Protein AF-0000000075970216 (afdb_homodimer)

Structure (mmCIF, N/CA/C/O backbone):
data_AF-0000000075970216-model_v1
#
loop_
_entity.id
_entity.type
_entity.pdbx_description
1 polymer 'HIT domain-containing protein'
#
loop_
_atom_site.group_PDB
_atom_site.id
_atom_site.type_symbol
_atom_site.label_atom_id
_atom_site.label_alt_id
_atom_site.label_comp_id
_atom_site.label_asym_id
_atom_site.label_entity_id
_atom_site.label_seq_id
_atom_site.pdbx_PDB_ins_code
_atom_site.Cartn_x
_atom_site.Cartn_y
_atom_site.Cartn_z
_atom_site.occupancy
_atom_site.B_iso_or_equiv
_atom_site.auth_seq_id
_atom_site.auth_comp_id
_atom_site.auth_asym_id
_atom_site.auth_atom_id
_atom_site.pdbx_PDB_model_num
ATOM 1 N N . MET A 1 1 ? 13.188 11.594 111.312 1 25.92 1 MET A N 1
ATOM 2 C CA . MET A 1 1 ? 12.617 12.898 111 1 25.92 1 MET A CA 1
ATOM 3 C C . MET A 1 1 ? 11.844 12.828 109.688 1 25.92 1 MET A C 1
ATOM 5 O O . MET A 1 1 ? 12.367 12.352 108.688 1 25.92 1 MET A O 1
ATOM 9 N N . PRO A 1 2 ? 10.328 12.836 109.562 1 28.16 2 PRO A N 1
ATOM 10 C CA . PRO A 1 2 ? 9.195 12.484 108.688 1 28.16 2 PRO A CA 1
ATOM 11 C C . PRO A 1 2 ? 9.047 13.43 107.5 1 28.16 2 PRO A C 1
ATOM 13 O O . PRO A 1 2 ? 9.156 14.648 107.625 1 28.16 2 PRO A O 1
ATOM 16 N N . GLN A 1 3 ? 9.578 13.102 106.125 1 25.86 3 GLN A N 1
ATOM 17 C CA . GLN A 1 3 ? 9.812 13.805 104.875 1 25.86 3 GLN A CA 1
ATOM 18 C C . GLN A 1 3 ? 8.5 14.242 104.25 1 25.86 3 GLN A C 1
ATOM 20 O O . GLN A 1 3 ? 7.688 13.398 103.875 1 25.86 3 GLN A O 1
ATOM 25 N N . LYS A 1 4 ? 7.762 15.391 104.438 1 23.7 4 LYS A N 1
ATOM 26 C CA . LYS A 1 4 ? 6.43 15.969 104.312 1 23.7 4 LYS A CA 1
ATOM 27 C C . LYS A 1 4 ? 6.172 16.406 102.875 1 23.7 4 LYS A C 1
ATOM 29 O O . LYS A 1 4 ? 6.449 17.562 102.5 1 23.7 4 LYS A O 1
ATOM 34 N N . LEU A 1 5 ? 6.598 15.688 101.688 1 27.86 5 LEU A N 1
ATOM 35 C CA . LEU A 1 5 ? 6.613 16.375 100.438 1 27.86 5 LEU A CA 1
ATOM 36 C C . LEU A 1 5 ? 5.195 16.703 99.938 1 27.86 5 LEU A C 1
ATOM 38 O O . LEU A 1 5 ? 4.363 15.805 99.812 1 27.86 5 LEU A O 1
ATOM 42 N N . GLU A 1 6 ? 4.598 17.922 100 1 23.22 6 GLU A N 1
ATOM 43 C CA . GLU A 1 6 ? 3.281 18.547 99.875 1 23.22 6 GLU A CA 1
ATOM 44 C C . GLU A 1 6 ? 2.852 18.609 98.438 1 23.22 6 GLU A C 1
ATOM 46 O O . GLU A 1 6 ? 3.545 19.203 97.562 1 23.22 6 GLU A O 1
ATOM 51 N N . ILE A 1 7 ? 2.186 17.578 97.688 1 26.28 7 ILE A N 1
ATOM 52 C CA . ILE A 1 7 ? 1.707 17.25 96.375 1 26.28 7 ILE A CA 1
ATOM 53 C C . ILE A 1 7 ? 0.611 18.219 95.938 1 26.28 7 ILE A C 1
ATOM 55 O O . ILE A 1 7 ? -0.458 18.266 96.562 1 26.28 7 ILE A O 1
ATOM 59 N N . SER A 1 8 ? 0.96 19.547 95.562 1 22.95 8 SER A N 1
ATOM 60 C CA . SER A 1 8 ? 0.069 20.672 95.312 1 22.95 8 SER A CA 1
ATOM 61 C C . SER A 1 8 ? -0.953 20.344 94.188 1 22.95 8 SER A C 1
ATOM 63 O O . SER A 1 8 ? -0.753 19.406 93.438 1 22.95 8 SER A O 1
ATOM 65 N N . ASN A 1 9 ? -2.033 21.25 93.75 1 21.78 9 ASN A N 1
ATOM 66 C CA . ASN A 1 9 ? -3.457 21.516 93.562 1 21.78 9 ASN A CA 1
ATOM 67 C C . ASN A 1 9 ? -3.832 21.5 92.062 1 21.78 9 ASN A C 1
ATOM 69 O O . ASN A 1 9 ? -3.438 22.391 91.312 1 21.78 9 ASN A O 1
ATOM 73 N N . MET A 1 10 ? -3.922 20.375 91.125 1 23.41 10 MET A N 1
ATOM 74 C CA . MET A 1 10 ? -4.086 20.078 89.75 1 23.41 10 MET A CA 1
ATOM 75 C C . MET A 1 10 ? -5.465 20.516 89.25 1 23.41 10 MET A C 1
ATOM 77 O O . MET A 1 10 ? -6.32 19.672 88.938 1 23.41 10 MET A O 1
ATOM 81 N N . ALA A 1 11 ? -6.109 21.688 89.688 1 21.05 11 ALA A N 1
ATOM 82 C CA . ALA A 1 11 ? -7.566 21.766 89.625 1 21.05 11 ALA A CA 1
ATOM 83 C C . ALA A 1 11 ? -8.055 21.844 88.188 1 21.05 11 ALA A C 1
ATOM 85 O O . ALA A 1 11 ? -8.898 21.031 87.75 1 21.05 11 ALA A O 1
ATOM 86 N N . ARG A 1 12 ? -8.406 23.078 87.312 1 23.5 12 ARG A N 1
ATOM 87 C CA . ARG A 1 12 ? -9.742 23.609 87.062 1 23.5 12 ARG A CA 1
ATOM 88 C C . ARG A 1 12 ? -10.211 23.266 85.688 1 23.5 12 ARG A C 1
ATOM 90 O O . ARG A 1 12 ? -9.422 23.281 84.688 1 23.5 12 ARG A O 1
ATOM 97 N N . PRO A 1 13 ? -11.523 22.672 85.25 1 25.91 13 PRO A N 1
ATOM 98 C CA . PRO A 1 13 ? -12.297 22.031 84.188 1 25.91 13 PRO A CA 1
ATOM 99 C C . PRO A 1 13 ? -12.781 23.031 83.125 1 25.91 13 PRO A C 1
ATOM 101 O O . PRO A 1 13 ? -13.633 23.875 83.438 1 25.91 13 PRO A O 1
ATOM 104 N N . LEU A 1 14 ? -11.992 23.953 82.312 1 24.83 14 LEU A N 1
ATOM 105 C CA . LEU A 1 14 ? -12.539 25.125 81.625 1 24.83 14 LEU A CA 1
ATOM 106 C C . LEU A 1 14 ? -13.445 24.703 80.5 1 24.83 14 LEU A C 1
ATOM 108 O O . LEU A 1 14 ? -13.008 24 79.562 1 24.83 14 LEU A O 1
ATOM 112 N N . VAL A 1 15 ? -14.789 24.438 80.562 1 24.61 15 VAL A N 1
ATOM 113 C CA . VAL A 1 15 ? -15.922 24.031 79.75 1 24.61 15 VAL A CA 1
ATOM 114 C C . VAL A 1 15 ? -16.203 25.094 78.688 1 24.61 15 VAL A C 1
ATOM 116 O O . VAL A 1 15 ? -17.297 25.141 78.125 1 24.61 15 VAL A O 1
ATOM 119 N N . ARG A 1 16 ? -15.203 25.891 78.062 1 23.61 16 ARG A N 1
ATOM 120 C CA . ARG A 1 16 ? -15.656 27.078 77.375 1 23.61 16 ARG A CA 1
ATOM 121 C C . ARG A 1 16 ? -16.594 26.719 76.188 1 23.61 16 ARG A C 1
ATOM 123 O O . ARG A 1 16 ? -16.375 25.734 75.5 1 23.61 16 ARG A O 1
ATOM 130 N N . LEU A 1 17 ? -17.859 27.266 76.062 1 24.06 17 LEU A N 1
ATOM 131 C CA . LEU A 1 17 ? -19.156 27.391 75.375 1 24.06 17 LEU A CA 1
ATOM 132 C C . LEU A 1 17 ? -19 27.797 73.938 1 24.06 17 LEU A C 1
ATOM 134 O O . LEU A 1 17 ? -18.531 28.906 73.625 1 24.06 17 LEU A O 1
ATOM 138 N N . LEU A 1 18 ? -18.516 26.938 73 1 24.03 18 LEU A N 1
ATOM 139 C CA . LEU A 1 18 ? -18.188 27.156 71.562 1 24.03 18 LEU A CA 1
ATOM 140 C C . LEU A 1 18 ? -19.422 27.594 70.812 1 24.03 18 LEU A C 1
ATOM 142 O O . LEU A 1 18 ? -20.422 26.875 70.75 1 24.03 18 LEU A O 1
ATOM 146 N N . ASN A 1 19 ? -19.844 28.906 70.75 1 24.27 19 ASN A N 1
ATOM 147 C CA . ASN A 1 19 ? -20.953 29.594 70.125 1 24.27 19 ASN A CA 1
ATOM 148 C C . ASN A 1 19 ? -20.922 29.375 68.625 1 24.27 19 ASN A C 1
ATOM 150 O O . ASN A 1 19 ? -19.984 29.812 67.938 1 24.27 19 ASN A O 1
ATOM 154 N N . VAL A 1 20 ? -21.422 28.328 68 1 24.91 20 VAL A N 1
ATOM 155 C CA . VAL A 1 20 ? -21.469 27.797 66.625 1 24.91 20 VAL A CA 1
ATOM 156 C C . VAL A 1 20 ? -22.281 28.719 65.75 1 24.91 20 VAL A C 1
ATOM 158 O O . VAL A 1 20 ? -23.5 28.828 65.875 1 24.91 20 VAL A O 1
ATOM 161 N N . ARG A 1 21 ? -21.844 30 65.5 1 26.08 21 ARG A N 1
ATOM 162 C CA . ARG A 1 21 ? -22.609 30.953 64.688 1 26.08 21 ARG A CA 1
ATOM 163 C C . ARG A 1 21 ? -22.969 30.359 63.312 1 26.08 21 ARG A C 1
ATOM 165 O O . ARG A 1 21 ? -22.141 29.703 62.688 1 26.08 21 ARG A O 1
ATOM 172 N N . LYS A 1 22 ? -24.234 30.203 62.969 1 27.06 22 LYS A N 1
ATOM 173 C CA . LYS A 1 22 ? -25.031 29.75 61.844 1 27.06 22 LYS A CA 1
ATOM 174 C C . LYS A 1 22 ? -24.75 30.562 60.594 1 27.06 22 LYS A C 1
ATOM 176 O O . LYS A 1 22 ? -25.219 31.703 60.469 1 27.06 22 LYS A O 1
ATOM 181 N N . TYR A 1 23 ? -23.469 30.734 60.125 1 26.02 23 TYR A N 1
ATOM 182 C CA . TYR A 1 23 ? -23.25 31.594 58.969 1 26.02 23 TYR A CA 1
ATOM 183 C C . TYR A 1 23 ? -24.125 31.172 57.812 1 26.02 23 TYR A C 1
ATOM 185 O O . TYR A 1 23 ? -24.281 29.969 57.531 1 26.02 23 TYR A O 1
ATOM 193 N N . ASP A 1 24 ? -25.156 31.969 57.406 1 26.62 24 ASP A N 1
ATOM 194 C CA . ASP A 1 24 ? -26.156 32 56.344 1 26.62 24 ASP A CA 1
ATOM 195 C C . ASP A 1 24 ? -25.516 31.781 55 1 26.62 24 ASP A C 1
ATOM 197 O O . ASP A 1 24 ? -24.797 32.656 54.5 1 26.62 24 ASP A O 1
ATOM 201 N N . LEU A 1 25 ? -24.906 30.688 54.625 1 28.64 25 LEU A N 1
ATOM 202 C CA . LEU A 1 25 ? -24.156 30.234 53.469 1 28.64 25 LEU A CA 1
ATOM 203 C C . LEU A 1 25 ? -25 30.359 52.188 1 28.64 25 LEU A C 1
ATOM 205 O O . LEU A 1 25 ? -24.625 29.859 51.125 1 28.64 25 LEU A O 1
ATOM 209 N N . PHE A 1 26 ? -26.203 30.984 52.25 1 31.36 26 PHE A N 1
ATOM 210 C CA . PHE A 1 26 ? -27.031 30.734 51.062 1 31.36 26 PHE A CA 1
ATOM 211 C C . PHE A 1 26 ? -26.453 31.438 49.844 1 31.36 26 PHE A C 1
ATOM 213 O O . PHE A 1 26 ? -27.094 31.516 48.812 1 31.36 26 PHE A O 1
ATOM 220 N N . GLY A 1 27 ? -25.438 32.281 50 1 27.73 27 GLY A N 1
ATOM 221 C CA . GLY A 1 27 ? -25.469 33.344 49 1 27.73 27 GLY A CA 1
ATOM 222 C C . GLY A 1 27 ? -25.562 32.844 47.594 1 27.73 27 GLY A C 1
ATOM 223 O O . GLY A 1 27 ? -26.547 33.094 46.875 1 27.73 27 GLY A O 1
ATOM 224 N N . LYS A 1 28 ? -24.578 33.375 46.688 1 29.88 28 LYS A N 1
ATOM 225 C CA . LYS A 1 28 ? -24.547 33.781 45.281 1 29.88 28 LYS A CA 1
ATOM 226 C C . LYS A 1 28 ? -24.469 32.594 44.344 1 29.88 28 LYS A C 1
ATOM 228 O O . LYS A 1 28 ? -23.516 31.828 44.406 1 29.88 28 LYS A O 1
ATOM 233 N N . LEU A 1 29 ? -25.609 32 44.031 1 32.53 29 LEU A N 1
ATOM 234 C CA . LEU A 1 29 ? -25.766 31.047 42.938 1 32.53 29 LEU A CA 1
ATOM 235 C C . LEU A 1 29 ? -25.062 31.531 41.656 1 32.53 29 LEU A C 1
ATOM 237 O O . LEU A 1 29 ? -25.469 32.531 41.062 1 32.53 29 LEU A O 1
ATOM 241 N N . GLY A 1 30 ? -23.734 31.719 41.688 1 29.19 30 GLY A N 1
ATOM 242 C CA . GLY A 1 30 ? -22.969 32.25 40.531 1 29.19 30 GLY A CA 1
ATOM 243 C C . GLY A 1 30 ? -23.344 31.578 39.219 1 29.19 30 GLY A C 1
ATOM 244 O O . GLY A 1 30 ? -23.859 30.469 39.219 1 29.19 30 GLY A O 1
ATOM 245 N N . ASN A 1 31 ? -23.562 32.438 38.156 1 33.88 31 ASN A N 1
ATOM 246 C CA . ASN A 1 31 ? -23.891 32.25 36.75 1 33.88 31 ASN A CA 1
ATOM 247 C C . ASN A 1 31 ? -23.062 31.125 36.125 1 33.88 31 ASN A C 1
ATOM 249 O O . ASN A 1 31 ? -21.828 31.141 36.188 1 33.88 31 ASN A O 1
ATOM 253 N N . THR A 1 32 ? -23.547 29.906 36.219 1 34.19 32 THR A N 1
ATOM 254 C CA . THR A 1 32 ? -22.953 28.75 35.531 1 34.19 32 THR A CA 1
ATOM 255 C C . THR A 1 32 ? -22.578 29.094 34.094 1 34.19 32 THR A C 1
ATOM 257 O O . THR A 1 32 ? -23.406 29.562 33.344 1 34.19 32 THR A O 1
ATOM 260 N N . PRO A 1 33 ? -21.297 29.5 33.938 1 35.88 33 PRO A N 1
ATOM 261 C CA . PRO A 1 33 ? -20.922 29.812 32.531 1 35.88 33 PRO A CA 1
ATOM 262 C C . PRO A 1 33 ? -21.453 28.781 31.547 1 35.88 33 PRO A C 1
ATOM 264 O O . PRO A 1 33 ? -21.547 27.594 31.859 1 35.88 33 PRO A O 1
ATOM 267 N N . LEU A 1 34 ? -22.359 29.156 30.703 1 35 34 LEU A N 1
ATOM 268 C CA . LEU A 1 34 ? -22.844 28.422 29.562 1 35 34 LEU A CA 1
ATOM 269 C C . LEU A 1 34 ? -21.703 27.656 28.891 1 35 34 LEU A C 1
ATOM 271 O O . LEU A 1 34 ? -20.703 28.234 28.484 1 35 34 LEU A O 1
ATOM 275 N N . LEU A 1 35 ? -21.516 26.391 29.266 1 33.53 35 LEU A N 1
ATOM 276 C CA . LEU A 1 35 ? -20.656 25.469 28.516 1 33.53 35 LEU A CA 1
ATOM 277 C C . LEU A 1 35 ? -20.812 25.672 27.016 1 33.53 35 LEU A C 1
ATOM 279 O O . LEU A 1 35 ? -21.875 25.438 26.469 1 33.53 35 LEU A O 1
ATOM 283 N N . THR A 1 36 ? -20.266 26.734 26.5 1 32.34 36 THR A N 1
ATOM 284 C CA . THR A 1 36 ? -20.203 26.828 25.047 1 32.34 36 THR A CA 1
ATOM 285 C C . THR A 1 36 ? -19.844 25.469 24.453 1 32.34 36 THR A C 1
ATOM 287 O O . THR A 1 36 ? -18.906 24.812 24.891 1 32.34 36 THR A O 1
ATOM 290 N N . ARG A 1 37 ? -20.812 24.703 24.141 1 29.16 37 ARG A N 1
ATOM 291 C CA . ARG A 1 37 ? -20.609 23.531 23.297 1 29.16 37 ARG A CA 1
ATOM 292 C C . ARG A 1 37 ? -19.562 23.812 22.219 1 29.16 37 ARG A C 1
ATOM 294 O O . ARG A 1 37 ? -19.781 24.641 21.328 1 29.16 37 ARG A O 1
ATOM 301 N N . LYS A 1 38 ? -18.312 23.844 22.656 1 31.75 38 LYS A N 1
ATOM 302 C CA . LYS A 1 38 ? -17.312 23.797 21.609 1 31.75 38 LYS A CA 1
ATOM 303 C C . LYS A 1 38 ? -17.688 22.797 20.516 1 31.75 38 LYS A C 1
ATOM 305 O O . LYS A 1 38 ? -17.938 21.625 20.797 1 31.75 38 LYS A O 1
ATOM 310 N N . THR A 1 39 ? -18.438 23.219 19.516 1 31.52 39 THR A N 1
ATOM 311 C CA . THR A 1 39 ? -18.625 22.453 18.297 1 31.52 39 THR A CA 1
ATOM 312 C C . THR A 1 39 ? -17.359 21.688 17.938 1 31.52 39 THR A C 1
ATOM 314 O O . THR A 1 39 ? -16.297 22.281 17.781 1 31.52 39 THR A O 1
ATOM 317 N N . ILE A 1 40 ? -17.141 20.578 18.453 1 32.22 40 ILE A N 1
ATOM 318 C CA . ILE A 1 40 ? -16.125 19.688 17.906 1 32.22 40 ILE A CA 1
ATOM 319 C C . ILE A 1 40 ? -16.125 19.781 16.391 1 32.22 40 ILE A C 1
ATOM 321 O O . ILE A 1 40 ? -17.094 19.359 15.734 1 32.22 40 ILE A O 1
ATOM 325 N N . SER A 1 41 ? -15.805 20.859 15.789 1 33.78 41 SER A N 1
ATOM 326 C CA . SER A 1 41 ? -15.531 20.828 14.352 1 33.78 41 SER A CA 1
ATOM 327 C C . SER A 1 41 ? -14.898 19.516 13.93 1 33.78 41 SER A C 1
ATOM 329 O O . SER A 1 41 ? -13.844 19.125 14.453 1 33.78 41 SER A O 1
ATOM 331 N N . ARG A 1 42 ? -15.609 18.484 13.641 1 35.12 42 ARG A N 1
ATOM 332 C CA . ARG A 1 42 ? -15.117 17.281 12.992 1 35.12 42 ARG A CA 1
ATOM 333 C C . ARG A 1 42 ? -13.953 17.578 12.062 1 35.12 42 ARG A C 1
ATOM 335 O O . ARG A 1 42 ? -14.141 18.219 11.016 1 35.12 42 ARG A O 1
ATOM 342 N N . HIS A 1 43 ? -12.828 17.859 12.516 1 36.06 43 HIS A N 1
ATOM 343 C CA . HIS A 1 43 ? -11.609 17.891 11.719 1 36.06 43 HIS A CA 1
ATOM 344 C C . HIS A 1 43 ? -11.633 16.859 10.602 1 36.06 43 HIS A C 1
ATOM 346 O O . HIS A 1 43 ? -11.383 15.672 10.844 1 36.06 43 HIS A O 1
ATOM 352 N N . PHE A 1 44 ? -12.727 16.656 9.797 1 41.09 44 PHE A N 1
ATOM 353 C CA . PHE A 1 44 ? -12.43 16 8.523 1 41.09 44 PHE A CA 1
ATOM 354 C C . PHE A 1 44 ? -10.961 16.156 8.164 1 41.09 44 PHE A C 1
ATOM 356 O O . PHE A 1 44 ? -10.438 17.281 8.148 1 41.09 44 PHE A O 1
ATOM 363 N N . SER A 1 45 ? -10.172 15.125 8.281 1 53.41 45 SER A N 1
ATOM 364 C CA . SER A 1 45 ? -8.719 15.133 8.195 1 53.41 45 SER A CA 1
ATOM 365 C C . SER A 1 45 ? -8.242 15.961 7.004 1 53.41 45 SER A C 1
ATOM 367 O O . SER A 1 45 ? -8.867 15.953 5.941 1 53.41 45 SER A O 1
ATOM 369 N N . ASP A 1 46 ? -7.535 16.938 7.211 1 67.44 46 ASP A N 1
ATOM 370 C CA . ASP A 1 46 ? -6.84 17.891 6.348 1 67.44 46 ASP A CA 1
ATOM 371 C C . ASP A 1 46 ? -6.348 17.219 5.07 1 67.44 46 ASP A C 1
ATOM 373 O O . ASP A 1 46 ? -6.422 17.812 3.986 1 67.44 46 ASP A O 1
ATOM 377 N N . GLU A 1 47 ? -6.168 15.828 5.09 1 68.56 47 GLU A N 1
ATOM 378 C CA . GLU A 1 47 ? -5.613 15.164 3.912 1 68.56 47 GLU A CA 1
ATOM 379 C C . GLU A 1 47 ? -6.691 14.922 2.857 1 68.56 47 GLU A C 1
ATOM 381 O O . GLU A 1 47 ? -6.43 15.039 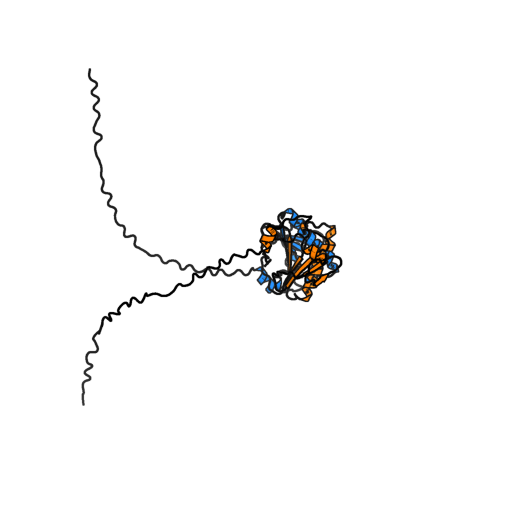1.659 1 68.56 47 GLU A O 1
ATOM 386 N N . VAL A 1 48 ? -7.941 14.656 3.242 1 78.12 48 VAL A N 1
ATOM 387 C CA . VAL A 1 48 ? -9.078 14.43 2.35 1 78.12 48 VAL A CA 1
ATOM 388 C C . VAL A 1 48 ? -9.43 15.727 1.629 1 78.12 48 VAL A C 1
ATOM 390 O O . VAL A 1 48 ? -9.625 15.734 0.411 1 78.12 48 VAL A O 1
ATOM 393 N 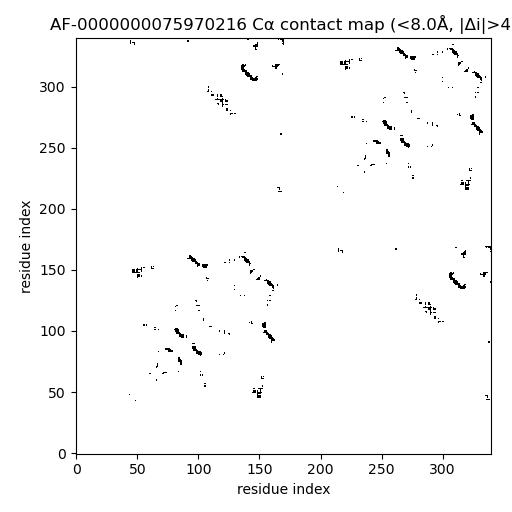N . GLU A 1 49 ? -9.453 16.688 2.443 1 74.62 49 GLU A N 1
ATOM 394 C CA . GLU A 1 49 ? -9.742 18 1.855 1 74.62 49 GLU A CA 1
ATOM 395 C C . GLU A 1 49 ? -8.633 18.422 0.896 1 74.62 49 GLU A C 1
ATOM 397 O O . GLU A 1 49 ? -8.906 18.953 -0.182 1 74.62 49 GLU A O 1
ATOM 402 N N . LYS A 1 50 ? -7.449 18.203 1.307 1 75.25 50 LYS A N 1
ATOM 403 C CA . LYS A 1 50 ? -6.32 18.516 0.435 1 75.25 50 LYS A CA 1
ATOM 404 C C . LYS A 1 50 ? -6.398 17.719 -0.869 1 75.25 50 LYS A C 1
ATOM 406 O O . LYS A 1 50 ? -6.129 18.266 -1.943 1 75.25 50 LYS A O 1
ATOM 411 N N . ALA A 1 51 ? -6.738 16.547 -0.855 1 81.56 51 ALA A N 1
ATOM 412 C CA . ALA A 1 51 ? -6.848 15.703 -2.039 1 81.56 51 ALA A CA 1
ATOM 413 C C . ALA A 1 51 ? -7.934 16.219 -2.982 1 81.56 51 ALA A C 1
ATOM 415 O O . ALA A 1 51 ? -7.758 16.203 -4.203 1 81.56 51 ALA A O 1
ATOM 416 N N . ARG A 1 52 ? -8.977 16.703 -2.428 1 73.94 52 ARG A N 1
ATOM 417 C CA . ARG A 1 52 ? -10.086 17.219 -3.23 1 73.94 52 ARG A CA 1
ATOM 418 C C . ARG A 1 52 ? -9.695 18.516 -3.934 1 73.94 52 ARG A C 1
ATOM 420 O O . ARG A 1 52 ? -10.172 18.781 -5.035 1 73.94 52 ARG A O 1
ATOM 427 N N . ASN A 1 53 ? -8.812 19.172 -3.186 1 75.69 53 ASN A N 1
ATOM 428 C CA . ASN A 1 53 ? -8.414 20.484 -3.713 1 75.69 53 ASN A CA 1
ATOM 429 C C . ASN A 1 53 ? -7.168 20.359 -4.59 1 75.69 53 ASN A C 1
ATOM 431 O O . ASN A 1 53 ? -6.883 21.266 -5.387 1 75.69 53 ASN A O 1
ATOM 435 N N . ALA A 1 54 ? -6.523 19.25 -4.277 1 70.31 54 ALA A N 1
ATOM 436 C CA . ALA A 1 54 ? -5.32 19.047 -5.082 1 70.31 54 ALA A CA 1
ATOM 437 C C . ALA A 1 54 ? -5.668 18.844 -6.555 1 70.31 54 ALA A C 1
ATOM 439 O O . ALA A 1 54 ? -6.637 18.141 -6.875 1 70.31 54 ALA A O 1
ATOM 440 N N . GLN A 1 55 ? -5.172 19.766 -7.438 1 61.12 55 GLN A N 1
ATOM 441 C CA . GLN A 1 55 ? -5.344 19.625 -8.883 1 61.12 55 GLN A CA 1
ATOM 442 C C . GLN A 1 55 ? -4.094 19.047 -9.531 1 61.12 55 GLN A C 1
ATOM 444 O O . GLN A 1 55 ? -2.986 19.547 -9.32 1 61.12 55 GLN A O 1
ATOM 449 N N . PHE A 1 56 ? -4.328 17.875 -10.109 1 67.69 56 PHE A N 1
ATOM 450 C CA . PHE A 1 56 ? -3.209 17.359 -10.875 1 67.69 56 PHE A CA 1
ATOM 451 C C . PHE A 1 56 ? -2.896 18.266 -12.062 1 67.69 56 PHE A C 1
ATOM 453 O O . PHE A 1 56 ? -3.777 18.562 -12.875 1 67.69 56 PHE A O 1
ATOM 460 N N . SER A 1 57 ? -1.824 18.969 -11.836 1 70.94 57 SER A N 1
ATOM 461 C CA . SER A 1 57 ? -1.269 19.641 -13.008 1 70.94 57 SER A CA 1
ATOM 462 C C . SER A 1 57 ? 0.106 19.078 -13.359 1 70.94 57 SER A C 1
ATOM 464 O O . SER A 1 57 ? 1.043 19.172 -12.562 1 70.94 57 SER A O 1
ATOM 466 N N . PRO A 1 58 ? 0.21 18.453 -14.484 1 69.25 58 PRO A N 1
ATOM 467 C CA . PRO A 1 58 ? 1.473 17.828 -14.883 1 69.25 58 PRO A CA 1
ATOM 468 C C . PRO A 1 58 ? 2.654 18.797 -14.82 1 69.25 58 PRO A C 1
ATOM 470 O O . PRO A 1 58 ? 3.801 18.359 -14.672 1 69.25 58 PRO A O 1
ATOM 473 N N . GLU A 1 59 ? 2.344 19.969 -14.828 1 70.38 59 GLU A N 1
ATOM 474 C CA . GLU A 1 59 ? 3.428 20.938 -14.93 1 70.38 59 GLU A CA 1
ATOM 475 C C . GLU A 1 59 ? 3.818 21.484 -13.562 1 70.38 59 GLU A C 1
ATOM 477 O O . GLU A 1 59 ? 4.898 22.047 -13.398 1 70.38 59 GLU A O 1
ATOM 482 N N . SER A 1 60 ? 3.023 21.203 -12.625 1 82 60 SER A N 1
ATOM 483 C CA . SER A 1 60 ? 3.295 21.812 -11.328 1 82 60 SER A CA 1
ATOM 484 C C . SER A 1 60 ? 4.355 21.031 -10.562 1 82 60 SER A C 1
ATOM 486 O O . SER A 1 60 ? 4.375 19.797 -10.609 1 82 60 SER A O 1
ATOM 488 N N . VAL A 1 61 ? 5.328 21.797 -10.125 1 91.56 61 VAL A N 1
ATOM 489 C CA . VAL A 1 61 ? 6.371 21.219 -9.289 1 91.56 61 VAL A CA 1
ATOM 490 C C . VAL A 1 61 ? 5.805 20.875 -7.91 1 91.56 61 VAL A C 1
ATOM 492 O O . VAL A 1 61 ? 5.184 21.719 -7.266 1 91.56 61 VAL A O 1
ATOM 495 N N . THR A 1 62 ? 5.934 19.656 -7.508 1 94.56 62 THR A N 1
ATOM 496 C CA . THR A 1 62 ? 5.43 19.25 -6.199 1 94.56 62 THR A CA 1
ATOM 497 C C . THR A 1 62 ? 6.473 19.5 -5.117 1 94.56 62 THR A C 1
ATOM 499 O O . THR A 1 62 ? 7.656 19.688 -5.414 1 94.56 62 THR A O 1
ATOM 502 N N . ILE A 1 63 ? 6.062 19.547 -3.898 1 94.69 63 ILE A N 1
ATOM 503 C CA . ILE A 1 63 ? 6.969 19.688 -2.762 1 94.69 63 ILE A CA 1
ATOM 504 C C . ILE A 1 63 ? 7.973 18.531 -2.758 1 94.69 63 ILE A C 1
ATOM 506 O O . ILE A 1 63 ? 9.125 18.719 -2.357 1 94.69 63 ILE A O 1
ATOM 510 N N . PHE A 1 64 ? 7.59 17.359 -3.25 1 97.38 64 PHE A N 1
ATOM 511 C CA . PHE A 1 64 ? 8.469 16.188 -3.279 1 97.38 64 PHE A CA 1
ATOM 512 C C . PHE A 1 64 ? 9.594 16.391 -4.289 1 97.38 64 PHE A C 1
ATOM 514 O O . PHE A 1 64 ? 10.727 15.969 -4.055 1 97.38 64 PHE A O 1
ATOM 521 N N . GLU A 1 65 ? 9.266 17.031 -5.375 1 96.88 65 GLU A N 1
ATOM 522 C CA . GLU A 1 65 ? 10.312 17.344 -6.34 1 96.88 65 GLU A CA 1
ATOM 523 C C . GLU A 1 65 ? 11.344 18.297 -5.738 1 96.88 65 GLU A C 1
ATOM 525 O O . GLU A 1 65 ? 12.539 18.188 -6.016 1 96.88 65 GLU A O 1
ATOM 530 N N . ARG A 1 66 ? 10.883 19.219 -4.938 1 97.25 66 ARG A N 1
ATOM 531 C CA . ARG A 1 66 ? 11.781 20.156 -4.273 1 97.25 66 ARG A CA 1
ATOM 532 C C . ARG A 1 66 ? 12.656 19.438 -3.246 1 97.25 66 ARG A C 1
ATOM 534 O O . ARG A 1 66 ? 13.82 19.797 -3.066 1 97.25 66 ARG A O 1
ATOM 541 N N . ILE A 1 67 ? 12.086 18.453 -2.594 1 97.75 67 ILE A N 1
ATOM 542 C CA . ILE A 1 67 ? 12.852 17.641 -1.649 1 97.75 67 ILE A CA 1
ATOM 543 C C . ILE A 1 67 ? 13.922 16.859 -2.395 1 97.75 67 ILE A C 1
ATOM 545 O O . ILE A 1 67 ? 15.078 16.797 -1.961 1 97.75 67 ILE A O 1
ATOM 549 N N . ILE A 1 68 ? 13.602 16.266 -3.557 1 98.06 68 ILE A N 1
ATOM 550 C CA . ILE A 1 68 ? 14.523 15.469 -4.363 1 98.06 68 ILE A CA 1
ATOM 551 C C . ILE A 1 68 ? 15.695 16.344 -4.805 1 98.06 68 ILE A C 1
ATOM 553 O O . ILE A 1 68 ? 16.844 15.906 -4.785 1 98.06 68 ILE A O 1
ATOM 557 N N . LYS A 1 69 ? 15.406 17.562 -5.09 1 97.19 69 LYS A N 1
ATOM 558 C CA . LYS A 1 69 ? 16.406 18.5 -5.57 1 97.19 69 LYS A CA 1
ATOM 559 C C . LYS A 1 69 ? 17.141 19.172 -4.41 1 97.19 69 LYS A C 1
ATOM 561 O O . LYS A 1 69 ? 18 20.031 -4.617 1 97.19 69 LYS A O 1
ATOM 566 N N . LYS A 1 70 ? 16.781 18.891 -3.223 1 97.56 70 LYS A N 1
ATOM 567 C CA . LYS A 1 70 ? 17.391 19.406 -2 1 97.56 70 LYS A CA 1
ATOM 568 C C . LYS A 1 70 ? 17.188 20.922 -1.879 1 97.56 70 LYS A C 1
ATOM 570 O O . LYS A 1 70 ? 18.078 21.625 -1.38 1 97.56 70 LYS A O 1
ATOM 575 N N . GLU A 1 71 ? 16.047 21.359 -2.381 1 97.06 71 GLU A N 1
ATOM 576 C CA . GLU A 1 71 ? 15.711 22.781 -2.291 1 97.06 71 GLU A CA 1
ATOM 577 C C . GLU A 1 71 ? 15.047 23.109 -0.956 1 97.06 71 GLU A C 1
ATOM 579 O O . GLU A 1 71 ? 15.023 24.266 -0.538 1 97.06 71 GLU A O 1
ATOM 584 N N . ILE A 1 72 ? 14.406 22.141 -0.366 1 96.31 72 ILE A N 1
ATOM 585 C CA . ILE A 1 72 ? 13.805 22.281 0.958 1 96.31 72 ILE A CA 1
ATOM 586 C C . ILE A 1 72 ? 14.281 21.156 1.866 1 96.31 72 ILE A C 1
ATOM 588 O O . ILE A 1 72 ? 14.586 20.062 1.393 1 96.31 72 ILE A O 1
ATOM 592 N N . PRO A 1 73 ? 14.312 21.5 3.15 1 96.75 73 PRO A N 1
ATOM 593 C CA . PRO A 1 73 ? 14.773 20.469 4.07 1 96.75 73 PRO A CA 1
ATOM 594 C C . PRO A 1 73 ? 13.758 19.344 4.258 1 96.75 73 PRO A C 1
ATOM 596 O O . PRO A 1 73 ? 12.547 19.594 4.207 1 96.75 73 PRO A O 1
ATOM 599 N N . ALA A 1 74 ? 14.18 18.156 4.473 1 97.81 74 ALA A N 1
ATOM 600 C CA . ALA A 1 74 ? 13.406 16.969 4.828 1 97.81 74 ALA A CA 1
ATOM 601 C C . ALA A 1 74 ? 14.242 16.016 5.668 1 97.81 74 ALA A C 1
ATOM 603 O O . ALA A 1 74 ? 15.469 16.016 5.582 1 97.81 74 ALA A O 1
ATOM 604 N N . ASP A 1 75 ? 13.609 15.281 6.512 1 98.44 75 ASP A N 1
ATOM 605 C CA . ASP A 1 75 ? 14.289 14.234 7.266 1 98.44 75 ASP A CA 1
ATOM 606 C C . ASP A 1 75 ? 14.469 12.977 6.418 1 98.44 75 ASP A C 1
ATOM 608 O O . ASP A 1 75 ? 13.695 12.023 6.539 1 98.44 75 ASP A O 1
ATOM 612 N N . ILE A 1 76 ? 15.523 12.977 5.629 1 98.75 76 ILE A N 1
ATOM 613 C CA . ILE A 1 76 ? 15.797 11.906 4.684 1 98.75 76 ILE A CA 1
ATOM 614 C C . ILE A 1 76 ? 16.422 10.719 5.418 1 98.75 76 ILE A C 1
ATOM 616 O O . ILE A 1 76 ? 17.406 10.867 6.141 1 98.75 76 ILE A O 1
ATOM 620 N N . ILE A 1 77 ? 15.852 9.562 5.152 1 98.81 77 ILE A N 1
ATOM 621 C CA . ILE A 1 77 ? 16.328 8.398 5.895 1 98.81 77 ILE A CA 1
ATOM 622 C C . ILE A 1 77 ? 16.969 7.395 4.934 1 98.81 77 ILE A C 1
ATOM 624 O O . ILE A 1 77 ? 17.562 6.41 5.359 1 98.81 77 ILE A O 1
ATOM 628 N N . PHE A 1 78 ? 16.828 7.578 3.67 1 98.88 78 PHE A N 1
ATOM 629 C CA . PHE A 1 78 ? 17.406 6.703 2.66 1 98.88 78 PHE A CA 1
ATOM 630 C C . PHE A 1 78 ? 17.422 7.379 1.296 1 98.88 78 PHE A C 1
ATOM 632 O O . PHE A 1 78 ? 16.484 8.117 0.956 1 98.88 78 PHE A O 1
ATOM 639 N N . GLU A 1 79 ? 18.375 7.148 0.518 1 98.81 79 GLU A N 1
ATOM 640 C CA . GLU A 1 79 ? 18.438 7.625 -0.86 1 98.81 79 GLU A CA 1
ATOM 641 C C . GLU A 1 79 ? 19.312 6.727 -1.721 1 98.81 79 GLU A C 1
ATOM 643 O O . GLU A 1 79 ? 20.391 6.293 -1.286 1 98.81 79 GLU A O 1
ATOM 648 N N . ASP A 1 80 ? 18.859 6.375 -2.889 1 98.69 80 ASP A N 1
ATOM 649 C CA . ASP A 1 80 ? 19.688 5.773 -3.928 1 98.69 80 ASP A CA 1
ATOM 650 C C . ASP A 1 80 ? 19.375 6.375 -5.297 1 98.69 80 ASP A C 1
ATOM 652 O O . ASP A 1 80 ? 18.828 7.473 -5.387 1 98.69 80 ASP A O 1
ATOM 656 N N . ASP A 1 81 ? 19.75 5.758 -6.363 1 98.44 81 ASP A N 1
ATOM 657 C CA . ASP A 1 81 ? 19.609 6.34 -7.691 1 98.44 81 ASP A CA 1
ATOM 658 C C . ASP A 1 81 ? 18.141 6.371 -8.125 1 98.44 81 ASP A C 1
ATOM 660 O O . ASP A 1 81 ? 17.75 7.184 -8.969 1 98.44 81 ASP A O 1
ATOM 664 N N . LEU A 1 82 ? 17.312 5.598 -7.484 1 98.75 82 LEU A N 1
ATOM 665 C CA . LEU A 1 82 ? 15.961 5.395 -7.996 1 98.75 82 LEU A CA 1
ATOM 666 C C . LEU A 1 82 ? 14.93 6.059 -7.086 1 98.75 82 LEU A C 1
ATOM 668 O O . LEU A 1 82 ? 13.859 6.461 -7.547 1 98.75 82 LEU A O 1
ATOM 672 N N . CYS A 1 83 ? 15.266 6.125 -5.762 1 98.81 83 CYS A N 1
ATOM 673 C CA . CYS A 1 83 ? 14.195 6.57 -4.867 1 98.81 83 CYS A CA 1
ATOM 674 C C . CYS A 1 83 ? 14.766 7.316 -3.668 1 98.81 83 CYS A C 1
ATOM 676 O O . CYS A 1 83 ? 15.984 7.363 -3.482 1 98.81 83 CYS A O 1
ATOM 678 N N . LEU A 1 84 ? 13.977 8.062 -3.031 1 98.88 84 LEU A N 1
ATOM 679 C CA . LEU A 1 84 ? 14.211 8.82 -1.804 1 98.88 84 LEU A CA 1
ATOM 680 C C . LEU A 1 84 ? 13.18 8.469 -0.74 1 98.88 84 LEU A C 1
ATOM 682 O O . LEU A 1 84 ? 12 8.281 -1.053 1 98.88 84 LEU A O 1
ATOM 686 N N . ALA A 1 85 ? 13.617 8.297 0.557 1 98.94 85 ALA A N 1
ATOM 687 C CA . ALA A 1 85 ? 12.695 8.102 1.674 1 98.94 85 ALA A CA 1
ATOM 688 C C . ALA A 1 85 ? 12.906 9.164 2.752 1 98.94 85 ALA A C 1
ATOM 690 O O . ALA A 1 85 ? 14.039 9.523 3.062 1 98.94 85 ALA A O 1
ATOM 691 N N . PHE A 1 86 ? 11.812 9.648 3.275 1 98.88 86 PHE A N 1
ATOM 692 C CA . PHE A 1 86 ? 11.883 10.68 4.305 1 98.88 86 PHE A CA 1
ATOM 693 C C . PHE A 1 86 ? 10.688 10.602 5.238 1 98.88 86 PHE A C 1
ATOM 695 O O . PHE A 1 86 ? 9.641 10.055 4.875 1 98.88 86 PHE A O 1
ATOM 702 N N . ARG A 1 87 ? 10.836 11.102 6.387 1 98.75 87 ARG A N 1
ATOM 703 C CA . ARG A 1 87 ? 9.766 11.047 7.375 1 98.75 87 ARG A CA 1
ATOM 704 C C . ARG A 1 87 ? 8.695 12.094 7.078 1 98.75 87 ARG A C 1
ATOM 706 O O . ARG A 1 87 ? 9.016 13.227 6.715 1 98.75 87 ARG A O 1
ATOM 713 N N . ASP A 1 88 ? 7.512 11.711 7.203 1 98 88 ASP A N 1
ATOM 714 C CA . ASP A 1 88 ? 6.41 12.648 7.012 1 98 88 ASP A CA 1
ATOM 715 C C . ASP A 1 88 ? 6.391 13.703 8.109 1 98 88 ASP A C 1
ATOM 717 O O . ASP A 1 88 ? 6.59 13.391 9.281 1 98 88 ASP A O 1
ATOM 721 N N . VAL A 1 89 ? 6.105 14.883 7.793 1 96.12 89 VAL A N 1
ATOM 722 C CA . VAL A 1 89 ? 6.145 15.984 8.75 1 96.12 89 VAL A CA 1
ATOM 723 C C . VAL A 1 89 ? 4.848 16.016 9.555 1 96.12 89 VAL A C 1
ATOM 725 O O . VAL A 1 89 ? 4.773 16.656 10.602 1 96.12 89 VAL A O 1
ATOM 728 N N . ASN A 1 90 ? 3.771 15.398 9.062 1 96.12 90 ASN A N 1
ATOM 729 C CA . ASN A 1 90 ? 2.5 15.242 9.758 1 96.12 90 ASN A CA 1
ATOM 730 C C . ASN A 1 90 ? 2.17 13.773 10 1 96.12 90 ASN A C 1
ATOM 732 O O . ASN A 1 90 ? 1.208 13.25 9.438 1 96.12 90 ASN A O 1
ATOM 736 N N . PRO A 1 91 ? 2.889 13.164 10.844 1 98.38 91 PRO A N 1
ATOM 737 C CA . PRO A 1 91 ? 2.777 11.711 10.992 1 98.38 91 PRO A CA 1
ATOM 738 C C . PRO A 1 91 ? 1.403 11.273 11.492 1 98.38 91 PRO A C 1
ATOM 740 O O . PRO A 1 91 ? 0.825 11.922 12.367 1 98.38 91 PRO A O 1
ATOM 743 N N . GLN A 1 92 ? 0.861 10.242 10.914 1 98.44 92 GLN A N 1
ATOM 744 C CA . GLN A 1 92 ? -0.419 9.648 11.281 1 98.44 92 GLN A CA 1
ATOM 745 C C . GLN A 1 92 ? -0.221 8.406 12.148 1 98.44 92 GLN A C 1
ATOM 747 O O . GLN A 1 92 ? -1.183 7.699 12.461 1 98.44 92 GLN A O 1
ATOM 752 N N . ALA A 1 93 ? 0.971 8.031 12.531 1 98.56 93 ALA A N 1
ATOM 753 C CA . ALA A 1 93 ? 1.426 6.969 13.422 1 98.56 93 ALA A CA 1
ATOM 754 C C . ALA A 1 93 ? 2.779 7.309 14.039 1 98.56 93 ALA A C 1
ATOM 756 O O . ALA A 1 93 ? 3.473 8.211 13.57 1 98.56 93 ALA A O 1
ATOM 757 N N . PRO A 1 94 ? 3.176 6.648 15.125 1 98.62 94 PRO A N 1
ATOM 758 C CA . PRO A 1 94 ? 4.473 6.949 15.742 1 98.62 94 PRO A CA 1
ATOM 759 C C . PRO A 1 94 ? 5.625 6.887 14.75 1 98.62 94 PRO A C 1
ATOM 761 O O . PRO A 1 94 ? 6.559 7.691 14.828 1 98.62 94 PRO A O 1
ATOM 764 N N . THR A 1 95 ? 5.574 5.945 13.867 1 98.81 95 THR A N 1
ATOM 765 C CA . THR A 1 95 ? 6.469 5.895 12.711 1 98.81 95 THR A CA 1
ATOM 766 C C . THR A 1 95 ? 5.688 6.102 11.422 1 98.81 95 THR A C 1
ATOM 768 O O . THR A 1 95 ? 4.691 5.418 11.172 1 98.81 95 THR A O 1
ATOM 771 N N . HIS A 1 96 ? 6.031 7.07 10.672 1 98.88 96 HIS A N 1
ATOM 772 C CA . HIS A 1 96 ? 5.418 7.375 9.383 1 98.88 96 HIS A CA 1
ATOM 773 C C . HIS A 1 96 ? 6.434 7.977 8.414 1 98.88 96 HIS A C 1
ATOM 775 O O . HIS A 1 96 ? 6.906 9.094 8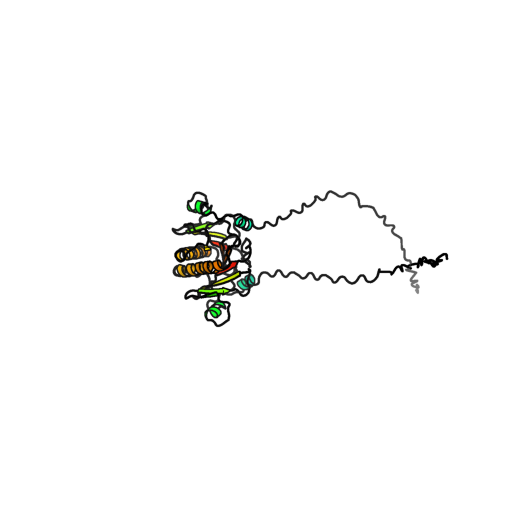.625 1 98.88 96 HIS A O 1
ATOM 781 N N . PHE A 1 97 ? 6.793 7.234 7.43 1 98.94 97 PHE A N 1
ATOM 782 C CA . PHE A 1 97 ? 7.715 7.742 6.422 1 98.94 97 PHE A CA 1
ATOM 783 C C . PHE A 1 97 ? 7.211 7.422 5.02 1 98.94 97 PHE A C 1
ATOM 785 O O . PHE A 1 97 ? 6.27 6.645 4.855 1 98.94 97 PHE A O 1
ATOM 792 N N . LEU A 1 98 ? 7.801 8.094 4.031 1 98.94 98 LEU A N 1
ATOM 793 C CA . LEU A 1 98 ? 7.43 7.961 2.627 1 98.94 98 LEU A CA 1
ATOM 794 C C . LEU A 1 98 ? 8.602 7.453 1.8 1 98.94 98 LEU A C 1
ATOM 796 O O . LEU A 1 98 ? 9.75 7.824 2.051 1 98.94 98 LEU A O 1
ATOM 800 N N . VAL A 1 99 ? 8.344 6.59 0.862 1 98.94 99 VAL A N 1
ATOM 801 C CA . VAL A 1 99 ? 9.281 6.219 -0.191 1 98.94 99 VAL A CA 1
ATOM 802 C C . VAL A 1 99 ? 8.766 6.711 -1.541 1 98.94 99 VAL A C 1
ATOM 804 O O . VAL A 1 99 ? 7.633 6.422 -1.922 1 98.94 99 VAL A O 1
ATOM 807 N N . ILE A 1 100 ? 9.594 7.5 -2.271 1 98.94 100 ILE A N 1
ATOM 808 C CA . ILE A 1 100 ? 9.141 8.102 -3.52 1 98.94 100 ILE A CA 1
ATOM 809 C C . ILE A 1 100 ? 10.164 7.832 -4.621 1 98.94 100 ILE A C 1
ATOM 811 O O . ILE A 1 100 ? 11.367 7.766 -4.359 1 98.94 100 ILE A O 1
ATOM 815 N N . PRO A 1 101 ? 9.703 7.594 -5.844 1 98.94 101 PRO A N 1
ATOM 816 C CA . PRO A 1 101 ? 10.648 7.566 -6.965 1 98.94 101 PRO A CA 1
ATOM 817 C C . PRO A 1 101 ? 11.25 8.938 -7.266 1 98.94 101 PRO A C 1
ATOM 819 O O . PRO A 1 101 ? 10.555 9.953 -7.152 1 98.94 101 PRO A O 1
ATOM 822 N N . LYS A 1 102 ? 12.477 8.945 -7.586 1 98.62 102 LYS A N 1
ATOM 823 C CA . LYS A 1 102 ? 13.086 10.203 -8.023 1 98.62 102 LYS A CA 1
ATOM 824 C C . LYS A 1 102 ? 12.531 10.633 -9.383 1 98.62 102 LYS A C 1
ATOM 826 O O . LYS A 1 102 ? 12.406 11.836 -9.648 1 98.62 102 LYS A O 1
ATOM 831 N N . ARG A 1 103 ? 12.25 9.641 -10.234 1 97.62 103 ARG A N 1
ATOM 832 C CA . ARG A 1 103 ? 11.547 9.953 -11.469 1 97.62 103 ARG A CA 1
ATOM 833 C C . ARG A 1 103 ? 10.133 10.461 -11.188 1 97.62 103 ARG A C 1
ATOM 835 O O . ARG A 1 103 ? 9.422 9.883 -10.359 1 97.62 103 ARG A O 1
ATOM 842 N N . LYS A 1 104 ? 9.781 11.484 -11.891 1 96.31 104 LYS A N 1
ATOM 843 C CA . LYS A 1 104 ? 8.453 12.07 -11.68 1 96.31 104 LYS A CA 1
ATOM 844 C C . LYS A 1 104 ? 7.363 11.164 -12.25 1 96.31 104 LYS A C 1
ATOM 846 O O . LYS A 1 104 ? 7.285 10.969 -13.461 1 96.31 104 LYS A O 1
ATOM 851 N N . ILE A 1 105 ? 6.574 10.586 -11.445 1 97.62 105 ILE A N 1
ATOM 852 C CA . ILE A 1 105 ? 5.344 9.875 -11.766 1 97.62 105 ILE A CA 1
ATOM 853 C C . ILE A 1 105 ? 4.207 10.391 -10.883 1 97.62 105 ILE A C 1
ATOM 855 O O . ILE A 1 105 ? 4.273 10.297 -9.656 1 97.62 105 ILE A O 1
ATOM 859 N N . ALA A 1 106 ? 3.234 10.859 -11.438 1 97.31 106 ALA A N 1
ATOM 860 C CA . ALA A 1 106 ? 2.217 11.594 -10.688 1 97.31 106 ALA A CA 1
ATOM 861 C C . ALA A 1 106 ? 1.403 10.641 -9.812 1 97.31 106 ALA A C 1
ATOM 863 O O . ALA A 1 106 ? 1.039 10.992 -8.68 1 97.31 106 ALA A O 1
ATOM 864 N N . MET A 1 107 ? 1.08 9.445 -10.453 1 98.06 107 MET A N 1
ATOM 865 C CA . MET A 1 107 ? 0.156 8.5 -9.828 1 98.06 107 MET A CA 1
ATOM 866 C C . MET A 1 107 ? 0.517 7.062 -10.195 1 98.06 107 MET A C 1
ATOM 868 O O . MET A 1 107 ? 1.082 6.812 -11.258 1 98.06 107 MET A O 1
ATOM 872 N N . LEU A 1 108 ? 0.122 6.184 -9.289 1 98.75 108 LEU A N 1
ATOM 873 C CA . LEU A 1 108 ? 0.333 4.766 -9.562 1 98.75 108 LEU A CA 1
ATOM 874 C C . LEU A 1 108 ? -0.337 4.359 -10.867 1 98.75 108 LEU A C 1
ATOM 876 O O . LEU A 1 108 ? 0.228 3.584 -11.641 1 98.75 108 LEU A O 1
ATOM 880 N N . GLU A 1 109 ? -1.473 4.938 -11.172 1 97.94 109 GLU A N 1
ATOM 881 C CA . GLU A 1 109 ? -2.236 4.555 -12.359 1 97.94 109 GLU A CA 1
ATOM 882 C C . GLU A 1 109 ? -1.525 4.992 -13.633 1 97.94 109 GLU A C 1
ATOM 884 O O . GLU A 1 109 ? -1.873 4.543 -14.727 1 97.94 109 GLU A O 1
ATOM 889 N N . LYS A 1 110 ? -0.518 5.816 -13.508 1 97.56 110 LYS A N 1
ATOM 890 C CA . LYS A 1 110 ? 0.205 6.324 -14.672 1 97.56 110 LYS A CA 1
ATOM 891 C C . LYS A 1 110 ? 1.446 5.48 -14.953 1 97.56 110 LYS A C 1
ATOM 893 O O . LYS A 1 110 ? 2.146 5.715 -15.938 1 97.56 110 LYS A O 1
ATOM 898 N N . CYS A 1 111 ? 1.69 4.5 -14.102 1 98.25 111 CYS A N 1
ATOM 899 C CA . CYS A 1 111 ? 2.816 3.604 -14.328 1 98.25 111 CYS A CA 1
ATOM 900 C C . CYS A 1 111 ? 2.564 2.701 -15.531 1 98.25 111 CYS A C 1
ATOM 902 O O . CYS A 1 111 ? 1.421 2.328 -15.805 1 98.25 111 CYS A O 1
ATOM 904 N N . GLU A 1 112 ? 3.621 2.412 -16.219 1 98.06 112 GLU A N 1
ATOM 905 C CA . GLU A 1 112 ? 3.615 1.503 -17.359 1 98.06 112 GLU A CA 1
ATOM 906 C C . GLU A 1 112 ? 4.348 0.203 -17.031 1 98.06 112 GLU A C 1
ATOM 908 O O . GLU A 1 112 ? 4.988 0.091 -15.992 1 98.06 112 GLU A O 1
ATOM 913 N N . ALA A 1 113 ? 4.227 -0.729 -17.953 1 98.06 113 ALA A N 1
ATOM 914 C CA . ALA A 1 113 ? 4.855 -2.027 -17.719 1 98.06 113 ALA A CA 1
ATOM 915 C C . ALA A 1 113 ? 6.359 -1.876 -17.5 1 98.06 113 ALA A C 1
ATOM 917 O O . ALA A 1 113 ? 6.953 -2.633 -16.719 1 98.06 113 ALA A O 1
ATOM 918 N N . SER A 1 114 ? 6.945 -0.876 -18.078 1 98.31 114 SER A N 1
ATOM 919 C CA . SER A 1 114 ? 8.383 -0.642 -17.953 1 98.31 114 SER A CA 1
ATOM 920 C C . SER A 1 114 ? 8.742 -0.129 -16.562 1 98.31 114 SER A C 1
ATOM 922 O O . SER A 1 114 ? 9.914 -0.098 -16.188 1 98.31 114 SER A O 1
ATOM 924 N N . ASP A 1 115 ? 7.711 0.193 -15.734 1 98.62 115 ASP A N 1
ATOM 925 C CA . ASP A 1 115 ? 7.949 0.758 -14.414 1 98.62 115 ASP A CA 1
ATOM 926 C C . ASP A 1 115 ? 7.918 -0.328 -13.336 1 98.62 115 ASP A C 1
ATOM 928 O O . ASP A 1 115 ? 8.102 -0.041 -12.148 1 98.62 115 ASP A O 1
ATOM 932 N N . LYS A 1 116 ? 7.781 -1.582 -13.727 1 98.75 116 LYS A N 1
ATOM 933 C CA . LYS A 1 116 ? 7.621 -2.662 -12.758 1 98.75 116 LYS A CA 1
ATOM 934 C C . LYS A 1 116 ? 8.852 -2.785 -11.859 1 98.75 116 LYS A C 1
ATOM 936 O O . LYS A 1 116 ? 8.727 -2.959 -10.648 1 98.75 116 LYS A O 1
ATOM 941 N N . GLN A 1 117 ? 9.992 -2.658 -12.469 1 98.44 117 GLN A N 1
ATOM 942 C CA . GLN A 1 117 ? 11.211 -2.76 -11.672 1 98.44 117 GLN A CA 1
ATOM 943 C C . GLN A 1 117 ? 11.297 -1.633 -10.648 1 98.44 117 GLN A C 1
ATOM 945 O O . GLN A 1 117 ? 11.672 -1.861 -9.5 1 98.44 117 GLN A O 1
ATOM 950 N N . LEU A 1 118 ? 10.969 -0.449 -11.062 1 98.88 118 LEU A N 1
ATOM 951 C CA . LEU A 1 118 ? 10.961 0.697 -10.164 1 98.88 118 LEU A CA 1
ATOM 952 C C . LEU A 1 118 ? 9.945 0.498 -9.039 1 98.88 118 LEU A C 1
ATOM 954 O O . LEU A 1 118 ? 10.258 0.729 -7.867 1 98.88 118 LEU A O 1
ATOM 958 N N . LEU A 1 119 ? 8.75 0.012 -9.398 1 98.94 119 LEU A N 1
ATOM 959 C CA . LEU A 1 119 ? 7.707 -0.233 -8.414 1 98.94 119 LEU A CA 1
ATOM 960 C C . LEU A 1 119 ? 8.164 -1.259 -7.383 1 98.94 119 LEU A C 1
ATOM 962 O O . LEU A 1 119 ? 7.957 -1.072 -6.18 1 98.94 119 LEU A O 1
ATOM 966 N N . GLY A 1 120 ? 8.766 -2.338 -7.875 1 98.94 120 GLY A N 1
ATOM 967 C CA . GLY A 1 120 ? 9.297 -3.346 -6.973 1 98.94 120 GLY A CA 1
ATOM 968 C C . GLY A 1 120 ? 10.375 -2.811 -6.047 1 98.94 120 GLY A C 1
ATOM 969 O O . GLY A 1 120 ? 10.414 -3.158 -4.867 1 98.94 120 GLY A O 1
ATOM 970 N N . HIS A 1 121 ? 11.25 -1.949 -6.617 1 98.94 121 HIS A N 1
ATOM 971 C CA . HIS A 1 121 ? 12.312 -1.333 -5.832 1 98.94 121 HIS A CA 1
ATOM 972 C C . HIS A 1 121 ? 11.742 -0.452 -4.727 1 98.94 121 HIS A C 1
ATOM 974 O O . HIS A 1 121 ? 12.219 -0.484 -3.59 1 98.94 121 HIS A O 1
ATOM 980 N N . LEU A 1 122 ? 10.711 0.313 -5.039 1 98.94 122 LEU A N 1
ATOM 981 C CA . LEU A 1 122 ? 10.086 1.181 -4.047 1 98.94 122 LEU A CA 1
ATOM 982 C C . LEU A 1 122 ? 9.508 0.363 -2.896 1 98.94 122 LEU A C 1
ATOM 984 O O . LEU A 1 122 ? 9.75 0.666 -1.727 1 98.94 122 LEU A O 1
ATOM 988 N N . LEU A 1 123 ? 8.758 -0.693 -3.252 1 98.94 123 LEU A N 1
ATOM 989 C CA . LEU A 1 123 ? 8.086 -1.514 -2.248 1 98.94 123 LEU A CA 1
ATOM 990 C C . LEU A 1 123 ? 9.109 -2.279 -1.409 1 98.94 123 LEU A C 1
ATOM 992 O O . LEU A 1 123 ? 8.969 -2.375 -0.188 1 98.94 123 LEU A O 1
ATOM 996 N N . PHE A 1 124 ? 10.156 -2.779 -2.035 1 98.94 124 PHE A N 1
ATOM 997 C CA . PHE A 1 124 ? 11.211 -3.494 -1.326 1 98.94 124 PHE A CA 1
ATOM 998 C C . PHE A 1 124 ? 11.945 -2.561 -0.373 1 98.94 124 PHE A C 1
ATOM 1000 O O . PHE A 1 124 ? 12.234 -2.934 0.766 1 98.94 124 PHE A O 1
ATOM 1007 N N . THR A 1 125 ? 12.234 -1.346 -0.822 1 98.94 125 THR A N 1
ATOM 1008 C CA . THR A 1 125 ? 12.891 -0.344 0.011 1 98.94 125 THR A CA 1
ATOM 1009 C C . THR A 1 125 ? 12.031 -0.011 1.23 1 98.94 125 THR A C 1
ATOM 1011 O O . THR A 1 125 ? 12.539 0.069 2.35 1 98.94 125 THR A O 1
ATOM 1014 N N . ALA A 1 126 ? 10.711 0.116 1.001 1 98.94 126 ALA A N 1
ATOM 1015 C CA . ALA A 1 126 ? 9.789 0.37 2.105 1 98.94 126 ALA A CA 1
ATOM 1016 C C . ALA A 1 126 ? 9.883 -0.726 3.164 1 98.94 126 ALA A C 1
ATOM 1018 O O . ALA A 1 126 ? 9.969 -0.437 4.359 1 98.94 126 ALA A O 1
ATOM 1019 N N . ALA A 1 127 ? 9.945 -1.948 2.699 1 98.88 127 ALA A N 1
ATOM 1020 C CA . ALA A 1 127 ? 10 -3.096 3.602 1 98.88 127 ALA A CA 1
ATOM 1021 C C . ALA A 1 127 ? 11.312 -3.119 4.383 1 98.88 127 ALA A C 1
ATOM 1023 O O . ALA A 1 127 ? 11.312 -3.348 5.594 1 98.88 127 ALA A O 1
ATOM 1024 N N . GLU A 1 128 ? 12.367 -2.867 3.693 1 98.75 128 GLU A N 1
ATOM 1025 C CA . GLU A 1 128 ? 13.688 -2.906 4.316 1 98.75 128 GLU A CA 1
ATOM 1026 C C . GLU A 1 128 ? 13.812 -1.833 5.395 1 98.75 128 GLU A C 1
ATOM 1028 O O . GLU A 1 128 ? 14.352 -2.092 6.473 1 98.75 128 GLU A O 1
ATOM 1033 N N . LEU A 1 129 ? 13.328 -0.678 5.098 1 98.81 129 LEU A N 1
ATOM 1034 C CA . LEU A 1 129 ? 13.414 0.423 6.051 1 98.81 129 LEU A CA 1
ATOM 1035 C C . LEU A 1 129 ? 12.5 0.178 7.246 1 98.81 129 LEU A C 1
ATOM 1037 O O . LEU A 1 129 ? 12.844 0.53 8.375 1 98.81 129 LEU A O 1
ATOM 1041 N N . ALA A 1 130 ? 11.328 -0.431 6.992 1 98.81 130 ALA A N 1
ATOM 1042 C CA . ALA A 1 130 ? 10.383 -0.726 8.07 1 98.81 130 ALA A CA 1
ATOM 1043 C C . ALA A 1 130 ? 10.961 -1.754 9.039 1 98.81 130 ALA A C 1
ATOM 1045 O O . ALA A 1 130 ? 10.727 -1.671 10.25 1 98.81 130 ALA A O 1
ATOM 1046 N N . LYS A 1 131 ? 11.727 -2.664 8.539 1 96 131 LYS A N 1
ATOM 1047 C CA . LYS A 1 131 ? 12.312 -3.75 9.328 1 96 131 LYS A CA 1
ATOM 1048 C C . LYS A 1 131 ? 13.18 -3.205 10.453 1 96 131 LYS A C 1
ATOM 1050 O O . LYS A 1 131 ? 13.352 -3.857 11.484 1 96 131 LYS A O 1
ATOM 1055 N N . LYS A 1 132 ? 13.664 -2.111 10.188 1 94.94 132 LYS A N 1
ATOM 1056 C CA . LYS A 1 132 ? 14.633 -1.561 11.133 1 94.94 132 LYS A CA 1
ATOM 1057 C C . LYS A 1 132 ? 13.961 -1.196 12.453 1 94.94 132 LYS A C 1
ATOM 1059 O O . LYS A 1 132 ? 14.547 -1.386 13.523 1 94.94 132 LYS A O 1
ATOM 1064 N N . ASN A 1 133 ? 12.648 -0.75 12.43 1 94.69 133 ASN A N 1
ATOM 1065 C CA . ASN A 1 133 ? 12.078 -0.232 13.664 1 94.69 133 ASN A CA 1
ATOM 1066 C C . ASN A 1 133 ? 10.633 -0.685 13.852 1 94.69 133 ASN A C 1
ATOM 1068 O O . ASN A 1 133 ? 9.992 -0.346 14.844 1 94.69 133 ASN A O 1
ATOM 1072 N N . LEU A 1 134 ? 10.125 -1.439 12.914 1 98.12 134 LEU A N 1
ATOM 1073 C CA . LEU A 1 134 ? 8.727 -1.849 12.984 1 98.12 134 LEU A CA 1
ATOM 1074 C C . LEU A 1 134 ? 8.609 -3.369 13.008 1 98.12 134 LEU A C 1
ATOM 1076 O O . LEU A 1 134 ? 7.918 -3.955 12.172 1 98.12 134 LEU A O 1
ATOM 1080 N N . ARG A 1 135 ? 9.102 -3.959 14.039 1 95.06 135 ARG A N 1
ATOM 1081 C CA . ARG A 1 135 ? 9.258 -5.406 14.133 1 95.06 135 ARG A CA 1
ATOM 1082 C C . ARG A 1 135 ? 7.922 -6.086 14.414 1 95.06 135 ARG A C 1
ATOM 1084 O O . ARG A 1 135 ? 7.746 -7.273 14.125 1 95.06 135 ARG A O 1
ATOM 1091 N N . LYS A 1 136 ? 6.98 -5.301 14.969 1 96.88 136 LYS A N 1
ATOM 1092 C CA . LYS A 1 136 ? 5.699 -5.91 15.32 1 96.88 136 LYS A CA 1
ATOM 1093 C C . LYS A 1 136 ? 4.691 -5.77 14.188 1 96.88 136 LYS A C 1
ATOM 1095 O O . LYS A 1 136 ? 3.572 -6.277 14.273 1 96.88 136 LYS A O 1
ATOM 1100 N N . GLY A 1 137 ? 5.078 -4.969 13.164 1 98.31 137 GLY A N 1
ATOM 1101 C CA . GLY A 1 137 ? 4.211 -4.816 12.008 1 98.31 137 GLY A CA 1
ATOM 1102 C C . GLY A 1 137 ? 4.043 -3.371 11.578 1 98.31 137 GLY A C 1
ATOM 1103 O O . GLY A 1 137 ? 4.488 -2.453 12.266 1 98.31 137 GLY A O 1
ATOM 1104 N N . TYR A 1 138 ? 3.496 -3.209 10.453 1 98.88 138 TYR A N 1
ATOM 1105 C CA . TYR A 1 138 ? 3.277 -1.901 9.844 1 98.88 138 TYR A CA 1
ATOM 1106 C C . TYR A 1 138 ? 2.271 -1.993 8.695 1 98.88 138 TYR A C 1
ATOM 1108 O O . TYR A 1 138 ? 1.864 -3.09 8.305 1 98.88 138 TYR A O 1
ATOM 1116 N N . ARG A 1 139 ? 1.823 -0.865 8.211 1 98.94 139 ARG A N 1
ATOM 1117 C CA . ARG A 1 139 ? 0.924 -0.755 7.062 1 98.94 139 ARG A CA 1
ATOM 1118 C C . ARG A 1 139 ? 1.556 0.071 5.949 1 98.94 139 ARG A C 1
ATOM 1120 O O . ARG A 1 139 ? 2.146 1.122 6.207 1 98.94 139 ARG A O 1
ATOM 1127 N N . VAL A 1 140 ? 1.519 -0.453 4.762 1 99 140 VAL A N 1
ATOM 1128 C CA . VAL A 1 140 ? 1.912 0.277 3.561 1 99 140 VAL A CA 1
ATOM 1129 C C . VAL A 1 140 ? 0.672 0.825 2.857 1 99 140 VAL A C 1
ATOM 1131 O O . VAL A 1 140 ? -0.325 0.117 2.703 1 99 140 VAL A O 1
ATOM 1134 N N . VAL A 1 141 ? 0.692 2.102 2.438 1 98.94 141 VAL A N 1
ATOM 1135 C CA . VAL A 1 141 ? -0.461 2.729 1.801 1 98.94 141 VAL A CA 1
ATOM 1136 C C . VAL A 1 141 ? -0.008 3.525 0.579 1 98.94 141 VAL A C 1
ATOM 1138 O O . VAL A 1 141 ? 1.006 4.227 0.628 1 98.94 141 VAL A O 1
ATOM 1141 N N . ILE A 1 142 ? -0.667 3.359 -0.486 1 98.94 142 ILE A N 1
ATOM 1142 C CA . ILE A 1 142 ? -0.565 4.238 -1.646 1 98.94 142 ILE A CA 1
ATOM 1143 C C . ILE A 1 142 ? -1.932 4.848 -1.953 1 98.94 142 ILE A C 1
ATOM 1145 O O . ILE A 1 142 ? -2.893 4.125 -2.223 1 98.94 142 ILE A O 1
ATOM 1149 N N . ASN A 1 143 ? -2.029 6.16 -1.865 1 98.81 143 ASN A N 1
ATOM 1150 C CA . ASN A 1 143 ? -3.223 6.891 -2.275 1 98.81 143 ASN A CA 1
ATOM 1151 C C . ASN A 1 143 ? -3.143 7.32 -3.738 1 98.81 143 ASN A C 1
ATOM 1153 O O . ASN A 1 143 ? -2.148 7.91 -4.164 1 98.81 143 ASN A O 1
ATOM 1157 N N . ASN A 1 144 ? -4.125 6.953 -4.48 1 98.69 144 ASN A N 1
ATOM 1158 C CA . ASN A 1 144 ? -4.145 7.281 -5.902 1 98.69 144 ASN A CA 1
ATOM 1159 C C . ASN A 1 144 ? -5.391 8.078 -6.277 1 98.69 144 ASN A C 1
ATOM 1161 O O . ASN A 1 144 ? -6.512 7.598 -6.125 1 98.69 144 ASN A O 1
ATOM 1165 N N . GLY A 1 145 ? -5.223 9.328 -6.688 1 97.62 145 GLY A N 1
ATOM 1166 C CA . GLY A 1 145 ? -6.336 10.125 -7.168 1 97.62 145 GLY A CA 1
ATOM 1167 C C . GLY A 1 145 ? -7.16 10.734 -6.051 1 97.62 145 GLY A C 1
ATOM 1168 O O . GLY A 1 145 ? -6.855 10.539 -4.871 1 97.62 145 GLY A O 1
ATOM 1169 N N . VAL A 1 146 ? -8.172 11.438 -6.402 1 96.81 146 VAL A N 1
ATOM 1170 C CA . VAL A 1 146 ? -8.984 12.234 -5.496 1 96.81 146 VAL A CA 1
ATOM 1171 C C . VAL A 1 146 ? -9.68 11.328 -4.484 1 96.81 146 VAL A C 1
ATOM 1173 O O . VAL A 1 146 ? -9.57 11.547 -3.273 1 96.81 146 VAL A O 1
ATOM 1176 N N . GLU A 1 147 ? -10.25 10.273 -4.93 1 98 147 GLU A N 1
ATOM 1177 C CA . GLU A 1 147 ? -11 9.406 -4.027 1 98 147 GLU A CA 1
ATOM 1178 C C . GLU A 1 147 ? -10.062 8.57 -3.162 1 98 147 GLU A C 1
ATOM 1180 O O . GLU A 1 147 ? -10.469 8.062 -2.113 1 98 147 GLU A O 1
ATOM 1185 N N . GLY A 1 148 ? -8.812 8.422 -3.596 1 98.31 148 GLY A N 1
ATOM 1186 C CA . GLY A 1 148 ? -7.812 7.77 -2.768 1 98.31 148 GLY A CA 1
ATOM 1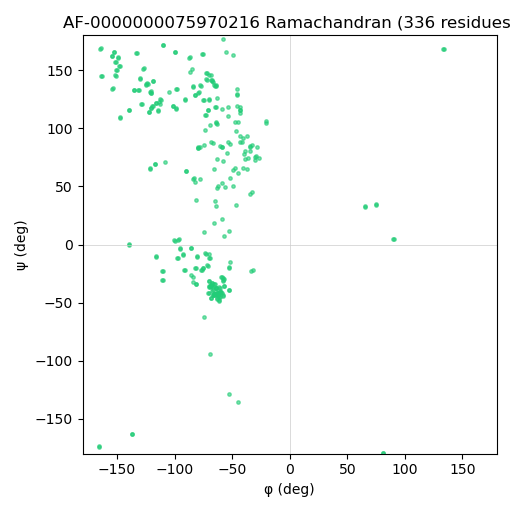187 C C . GLY A 1 148 ? -7.227 8.68 -1.706 1 98.31 148 GLY A C 1
ATOM 1188 O O . GLY A 1 148 ? -6.48 8.227 -0.835 1 98.31 148 GLY A O 1
ATOM 1189 N N . SER A 1 149 ? -7.543 9.984 -1.818 1 98.06 149 SER A N 1
ATOM 1190 C CA . SER A 1 149 ? -7.066 11.016 -0.908 1 98.06 149 SER A CA 1
ATOM 1191 C C . SER A 1 149 ? -5.605 11.359 -1.173 1 98.06 149 SER A C 1
ATOM 1193 O O . SER A 1 149 ? -4.84 11.617 -0.239 1 98.06 149 SER A O 1
ATOM 1195 N N . GLN A 1 150 ? -5.273 11.281 -2.426 1 97.44 150 GLN A N 1
ATOM 1196 C CA . GLN A 1 150 ? -3.939 11.734 -2.803 1 97.44 150 GLN A CA 1
ATOM 1197 C C . GLN A 1 150 ? -3.85 13.258 -2.783 1 97.44 150 GLN A C 1
ATOM 1199 O O . GLN A 1 150 ? -4.562 13.938 -3.525 1 97.44 150 GLN A O 1
ATOM 1204 N N . SER A 1 151 ? -2.881 13.766 -2.016 1 94.81 151 SER A N 1
ATOM 1205 C CA . SER A 1 151 ? -2.793 15.219 -1.875 1 94.81 151 SER A CA 1
ATOM 1206 C C . SER A 1 151 ? -1.557 15.766 -2.58 1 94.81 151 SER A C 1
ATOM 1208 O O . SER A 1 151 ? -1.46 16.969 -2.828 1 94.81 151 SER A O 1
ATOM 1210 N N . VAL A 1 152 ? -0.58 14.953 -2.781 1 95.75 152 VAL A N 1
ATOM 1211 C CA . VAL A 1 152 ? 0.606 15.289 -3.562 1 95.75 152 VAL A CA 1
ATOM 1212 C C . VAL A 1 152 ? 0.687 14.391 -4.793 1 95.75 152 VAL A C 1
ATOM 1214 O O . VAL A 1 152 ? 0.688 13.164 -4.672 1 95.75 152 VAL A O 1
ATOM 1217 N N . TYR A 1 153 ? 0.703 15.031 -5.898 1 96.25 153 TYR A N 1
ATOM 1218 C CA . TYR A 1 153 ? 0.654 14.25 -7.133 1 96.25 153 TYR A CA 1
ATOM 1219 C C . TYR A 1 153 ? 2.057 13.898 -7.609 1 96.25 153 TYR A C 1
ATOM 1221 O O . TYR A 1 153 ? 2.488 14.344 -8.672 1 96.25 153 TYR A O 1
ATOM 1229 N N . HIS A 1 154 ? 2.715 13.18 -6.855 1 98.12 154 HIS A N 1
ATOM 1230 C CA . HIS A 1 154 ? 3.951 12.422 -6.992 1 98.12 154 HIS A CA 1
ATOM 1231 C C . HIS A 1 154 ? 3.848 11.07 -6.293 1 98.12 154 HIS A C 1
ATOM 1233 O O . HIS A 1 154 ? 3.621 11.008 -5.082 1 98.12 154 HIS A O 1
ATOM 1239 N N . LEU A 1 155 ? 3.926 10.016 -7.086 1 98.62 155 LEU A N 1
ATOM 1240 C CA . LEU A 1 155 ? 3.758 8.68 -6.531 1 98.62 155 LEU A CA 1
ATOM 1241 C C . LEU A 1 155 ? 4.574 8.516 -5.25 1 98.62 155 LEU A C 1
ATOM 1243 O O . LEU A 1 155 ? 5.75 8.883 -5.207 1 98.62 155 LEU A O 1
ATOM 1247 N N . HIS A 1 156 ? 3.932 8.055 -4.176 1 98.75 156 HIS A N 1
ATOM 1248 C CA . HIS A 1 156 ? 4.656 7.812 -2.934 1 98.75 156 HIS A CA 1
ATOM 1249 C C . HIS A 1 156 ? 4.004 6.703 -2.117 1 98.75 156 HIS A C 1
ATOM 1251 O O . HIS A 1 156 ? 2.777 6.562 -2.121 1 98.75 156 HIS A O 1
ATOM 1257 N N . ILE A 1 157 ? 4.828 5.957 -1.454 1 98.94 157 ILE A N 1
ATOM 1258 C CA . ILE A 1 157 ? 4.449 4.871 -0.555 1 98.94 157 ILE A CA 1
ATOM 1259 C C . ILE A 1 157 ? 4.539 5.348 0.894 1 98.94 157 ILE A C 1
ATOM 1261 O O . ILE A 1 157 ? 5.609 5.742 1.359 1 98.94 157 ILE A O 1
ATOM 1265 N N . HIS A 1 158 ? 3.406 5.32 1.608 1 98.94 158 HIS A N 1
ATOM 1266 C CA . HIS A 1 158 ? 3.408 5.551 3.049 1 98.94 158 HIS A CA 1
ATOM 1267 C C . HIS A 1 158 ? 3.734 4.266 3.809 1 98.94 158 HIS A C 1
ATOM 1269 O O . HIS A 1 158 ? 3.205 3.201 3.49 1 98.94 158 HIS A O 1
ATOM 1275 N N . VAL A 1 159 ? 4.551 4.352 4.762 1 98.94 159 VAL A N 1
ATOM 1276 C CA . VAL A 1 159 ? 4.754 3.289 5.742 1 98.94 159 VAL A CA 1
ATOM 1277 C C . VAL A 1 159 ? 4.398 3.799 7.137 1 98.94 159 VAL A C 1
ATOM 1279 O O . VAL A 1 159 ? 4.969 4.785 7.605 1 98.94 159 VAL A O 1
ATOM 1282 N N . LEU A 1 160 ? 3.422 3.17 7.75 1 98.94 160 LEU A N 1
ATOM 1283 C CA . LEU A 1 160 ? 2.924 3.572 9.062 1 98.94 160 LEU A CA 1
ATOM 1284 C C . LEU A 1 160 ? 3.064 2.436 10.07 1 98.94 160 LEU A C 1
ATOM 1286 O O . LEU A 1 160 ? 2.727 1.289 9.766 1 98.94 160 LEU A O 1
ATOM 1290 N N . GLY A 1 161 ? 3.592 2.707 11.227 1 98.75 161 GLY A N 1
ATOM 1291 C CA . GLY A 1 161 ? 3.734 1.699 12.266 1 98.75 161 GLY A CA 1
ATOM 1292 C C . GLY A 1 161 ? 4.039 2.289 13.633 1 98.75 161 GLY A C 1
ATOM 1293 O O . GLY A 1 161 ? 3.949 3.502 13.82 1 98.75 161 GLY A O 1
ATOM 1294 N N . GLY A 1 162 ? 4.305 1.426 14.578 1 98.5 162 GLY A N 1
ATOM 1295 C CA . GLY A 1 162 ? 4.555 1.83 15.953 1 98.5 162 GLY A CA 1
ATOM 1296 C C . GLY A 1 162 ? 3.297 1.889 16.797 1 98.5 162 GLY A C 1
ATOM 1297 O O . GLY A 1 162 ? 3.334 2.332 17.938 1 98.5 162 GLY A O 1
ATOM 1298 N N . ARG A 1 163 ? 2.215 1.503 16.266 1 98.12 163 ARG A N 1
ATOM 1299 C CA . ARG A 1 163 ? 0.925 1.318 16.922 1 98.12 163 ARG A CA 1
ATOM 1300 C C . ARG A 1 163 ? 0.095 0.256 16.203 1 98.12 163 ARG A C 1
ATOM 1302 O O . ARG A 1 163 ? 0.412 -0.135 15.078 1 98.12 163 ARG A O 1
ATOM 1309 N N . GLN A 1 164 ? -0.97 -0.206 16.875 1 98.19 164 GLN A N 1
ATOM 1310 C CA . GLN A 1 164 ? -1.911 -1.111 16.219 1 98.19 164 GLN A CA 1
ATOM 1311 C C . GLN A 1 164 ? -2.736 -0.38 15.172 1 98.19 164 GLN A C 1
ATOM 1313 O O . GLN A 1 164 ? -3.516 0.519 15.5 1 98.19 164 GLN A O 1
ATOM 1318 N N . MET A 1 165 ? -2.541 -0.781 13.953 1 98.44 165 MET A N 1
ATOM 1319 C CA . MET A 1 165 ? -3.367 -0.206 12.891 1 98.44 165 MET A CA 1
ATOM 1320 C C . MET A 1 165 ? -4.797 -0.735 12.969 1 98.44 165 MET A C 1
ATOM 1322 O O . MET A 1 165 ? -5.012 -1.918 13.242 1 98.44 165 MET A O 1
ATOM 1326 N N . THR A 1 166 ? -5.715 0.168 12.688 1 97.81 166 THR A N 1
ATOM 1327 C CA . THR A 1 166 ? -7.109 -0.257 12.734 1 97.81 166 THR A CA 1
ATOM 1328 C C . THR A 1 166 ? -7.629 -0.554 11.328 1 97.81 166 THR A C 1
ATOM 1330 O O . THR A 1 166 ? -6.973 -0.221 10.336 1 97.81 166 THR A O 1
ATOM 1333 N N . TRP A 1 167 ? -8.742 -1.197 11.242 1 96.56 167 TRP A N 1
ATOM 1334 C CA . TRP A 1 167 ? -9.422 -1.604 10.016 1 96.56 167 TRP A CA 1
ATOM 1335 C C . TRP A 1 167 ? -10.898 -1.232 10.062 1 96.56 167 TRP A C 1
ATOM 1337 O O . TRP A 1 167 ? -11.555 -1.405 11.094 1 96.56 167 TRP A O 1
ATOM 1347 N N . PRO A 1 168 ? -11.422 -0.649 9.047 1 97.38 168 PRO A N 1
ATOM 1348 C CA . PRO A 1 168 ? -10.875 -0.477 7.699 1 97.38 168 PRO A CA 1
ATOM 1349 C C . PRO A 1 168 ? -9.797 0.606 7.633 1 97.38 168 PRO A C 1
ATOM 1351 O O . PRO A 1 168 ? -9.641 1.385 8.578 1 97.38 168 PRO A O 1
ATOM 1354 N N . PRO A 1 169 ? -9.039 0.618 6.582 1 98.25 169 PRO A N 1
ATOM 1355 C CA . PRO A 1 169 ? -7.926 1.568 6.473 1 98.25 169 PRO A CA 1
ATOM 1356 C C . PRO A 1 169 ? -8.375 2.939 5.965 1 98.25 169 PRO A C 1
ATOM 1358 O O . PRO A 1 169 ? -7.77 3.482 5.039 1 98.25 169 PRO A O 1
ATOM 1361 N N . GLY A 1 170 ? -9.344 3.562 6.703 1 96.31 170 GLY A N 1
ATOM 1362 C CA . GLY A 1 170 ? -9.883 4.852 6.297 1 96.31 170 GLY A CA 1
ATOM 1363 C C . GLY A 1 170 ? -11 4.738 5.277 1 96.31 170 GLY A C 1
ATOM 1364 O O . GLY A 1 170 ? -11.195 3.682 4.676 1 96.31 170 GLY A O 1
ATOM 1365 N N . MET B 1 1 ? -80.625 68.312 22.469 1 26.41 1 MET B N 1
ATOM 1366 C CA . MET B 1 1 ? -80.688 68.375 23.922 1 26.41 1 MET B CA 1
ATOM 1367 C C . MET B 1 1 ? -79.438 67.75 24.547 1 26.41 1 MET B C 1
ATOM 1369 O O . MET B 1 1 ? -78.75 66.938 23.906 1 26.41 1 MET B O 1
ATOM 1373 N N . PRO B 1 2 ? -78.938 68.062 25.844 1 26.64 2 PRO B N 1
ATOM 1374 C CA . PRO B 1 2 ? -77.688 68.062 26.578 1 26.64 2 PRO B CA 1
ATOM 1375 C C . PRO B 1 2 ? -77.188 66.688 27 1 26.64 2 PRO B C 1
ATOM 1377 O O . PRO B 1 2 ? -76.188 66.625 27.703 1 26.64 2 PRO B O 1
ATOM 1380 N N . GLN B 1 3 ? -77.75 65.562 26.516 1 25.55 3 GLN B N 1
ATOM 1381 C CA . GLN B 1 3 ? -77.75 64.5 27.516 1 25.55 3 GLN B CA 1
ATOM 1382 C C . GLN B 1 3 ? -76.375 64.062 27.906 1 25.55 3 GLN B C 1
ATOM 1384 O O . GLN B 1 3 ? -75.5 63.781 27.047 1 25.55 3 GLN B O 1
ATOM 1389 N N . LYS B 1 4 ? -75.875 64.438 29.125 1 26.34 4 LYS B N 1
ATOM 1390 C CA . LYS B 1 4 ? -74.75 64.312 29.984 1 26.34 4 LYS B CA 1
ATOM 1391 C C . LYS B 1 4 ? -74.25 62.875 30.156 1 26.34 4 LYS B C 1
ATOM 1393 O O . LYS B 1 4 ? -75.062 62 30.469 1 26.34 4 LYS B O 1
ATOM 1398 N N . LEU B 1 5 ? -73.125 62.469 29.547 1 26.11 5 LEU B N 1
ATOM 1399 C CA . LEU B 1 5 ? -72.375 61.281 29.172 1 26.11 5 LEU B CA 1
ATOM 1400 C C . LEU B 1 5 ? -71.938 60.531 30.406 1 26.11 5 LEU B C 1
ATOM 1402 O O . LEU B 1 5 ? -70.938 60.938 31.062 1 26.11 5 LEU B O 1
ATOM 1406 N N . GLU B 1 6 ? -72.938 60.281 31.391 1 23.88 6 GLU B N 1
ATOM 1407 C CA . GLU B 1 6 ? -72.438 59.875 32.719 1 23.88 6 GLU B CA 1
ATOM 1408 C C . GLU B 1 6 ? -71.625 58.625 32.656 1 23.88 6 GLU B C 1
ATOM 1410 O O . GLU B 1 6 ? -72.125 57.562 32.219 1 23.88 6 GLU B O 1
ATOM 1415 N N . ILE B 1 7 ? -70.312 58.625 32.344 1 25 7 ILE B N 1
ATOM 1416 C CA . ILE B 1 7 ? -69.188 57.75 32.031 1 25 7 ILE B CA 1
ATOM 1417 C C . ILE B 1 7 ? -68.875 56.812 33.25 1 25 7 ILE B C 1
ATOM 1419 O O . ILE B 1 7 ? -68.375 57.25 34.25 1 25 7 ILE B O 1
ATOM 1423 N N . SER B 1 8 ? -70.125 56.156 33.688 1 22.34 8 SER B N 1
ATOM 1424 C CA . SER B 1 8 ? -70.125 55.406 34.938 1 22.34 8 SER B CA 1
ATOM 1425 C C . SER B 1 8 ? -68.938 54.438 34.969 1 22.34 8 SER B C 1
ATOM 1427 O O . SER B 1 8 ? -68.375 54.094 33.938 1 22.34 8 SER B O 1
ATOM 1429 N N . ASN B 1 9 ? -68.562 53.906 36.156 1 22.03 9 ASN B N 1
ATOM 1430 C CA . ASN B 1 9 ? -67.562 53.406 37.094 1 22.03 9 ASN B CA 1
ATOM 1431 C C . ASN B 1 9 ? -67.125 52 36.781 1 22.03 9 ASN B C 1
ATOM 1433 O O . ASN B 1 9 ? -67.938 51.062 36.781 1 22.03 9 ASN B O 1
ATOM 1437 N N . MET B 1 10 ? -66.125 51.656 35.812 1 21.62 10 MET B N 1
ATOM 1438 C CA . MET B 1 10 ? -65.438 50.594 35.031 1 21.62 10 MET B CA 1
ATOM 1439 C C . MET B 1 10 ? -64.938 49.5 35.938 1 21.62 10 MET B C 1
ATOM 1441 O O . MET B 1 10 ? -64.312 48.531 35.469 1 21.62 10 MET B O 1
ATOM 1445 N N . ALA B 1 11 ? -64.875 49.781 37.406 1 20.16 11 ALA B N 1
ATOM 1446 C CA . ALA B 1 11 ? -63.594 49.312 37.938 1 20.16 11 ALA B CA 1
ATOM 1447 C C . ALA B 1 11 ? -63.594 47.781 38.031 1 20.16 11 ALA B C 1
ATOM 1449 O O . ALA B 1 11 ? -62.625 47.125 37.656 1 20.16 11 ALA B O 1
ATOM 1450 N N . ARG B 1 12 ? -64.5 47.031 38.875 1 22.12 12 ARG B N 1
ATOM 1451 C CA . ARG B 1 12 ? -63.906 46.281 39.969 1 22.12 12 ARG B CA 1
ATOM 1452 C C . ARG B 1 12 ? -63.469 44.906 39.531 1 22.12 12 ARG B C 1
ATOM 1454 O O . ARG B 1 12 ? -64.062 44.312 38.625 1 22.12 12 ARG B O 1
ATOM 1461 N N . PRO B 1 13 ? -62.312 44.281 40.156 1 24.41 13 PRO B N 1
ATOM 1462 C CA . PRO B 1 13 ? -61.219 43.312 40 1 24.41 13 PRO B CA 1
ATOM 1463 C C . PRO B 1 13 ? -61.688 41.875 40.281 1 24.41 13 PRO B C 1
ATOM 1465 O O . PRO B 1 13 ? -62.031 41.531 41.406 1 24.41 13 PRO B O 1
ATOM 1468 N N . LEU B 1 14 ? -62.812 41.375 39.562 1 23.23 14 LEU B N 1
ATOM 1469 C CA . LEU B 1 14 ? -63.344 40.094 40 1 23.23 14 LEU B CA 1
ATOM 1470 C C . LEU B 1 14 ? -62.281 39.031 40.031 1 23.23 14 LEU B C 1
ATOM 1472 O O . LEU B 1 14 ? -61.688 38.719 39 1 23.23 14 LEU B O 1
ATOM 1476 N N . VAL B 1 15 ? -61.438 39 41.062 1 23.72 15 VAL B N 1
ATOM 1477 C CA . VAL B 1 15 ? -60.312 38.125 41.406 1 23.72 15 VAL B CA 1
ATOM 1478 C C . VAL B 1 15 ? -60.781 36.688 41.5 1 23.72 15 VAL B C 1
ATOM 1480 O O . VAL B 1 15 ? -60.062 35.812 42.031 1 23.72 15 VAL B O 1
ATOM 1483 N N . ARG B 1 16 ? -61.938 36.344 40.844 1 22.14 16 ARG B N 1
ATOM 1484 C CA . ARG B 1 16 ? -62.438 35.094 41.375 1 22.14 16 ARG B CA 1
ATOM 1485 C C . ARG B 1 16 ? -61.406 34 41.219 1 22.14 16 ARG B C 1
ATOM 1487 O O . ARG B 1 16 ? -60.75 33.875 40.188 1 22.14 16 ARG B O 1
ATOM 1494 N N . LEU B 1 17 ? -60.906 33.438 42.406 1 23.36 17 LEU B N 1
ATOM 1495 C CA . LEU B 1 17 ? -60 32.406 42.938 1 23.36 17 LEU B CA 1
ATOM 1496 C C . LEU B 1 17 ? -60.281 31.047 42.344 1 23.36 17 LEU B C 1
ATOM 1498 O O . LEU B 1 17 ? -61.344 30.453 42.594 1 23.36 17 LEU B O 1
ATOM 1502 N N . LEU B 1 18 ? -60.219 30.922 41.031 1 22.7 18 LEU B N 1
ATOM 1503 C CA . LEU B 1 18 ? -60.531 29.656 40.344 1 22.7 18 LEU B CA 1
ATOM 1504 C C . LEU B 1 18 ? -59.719 28.516 40.969 1 22.7 18 LEU B C 1
ATOM 1506 O O . LEU B 1 18 ? -58.5 28.578 41.062 1 22.7 18 LEU B O 1
ATOM 1510 N N . ASN B 1 19 ? -60.281 27.891 42.094 1 24.5 19 ASN B N 1
ATOM 1511 C CA . ASN B 1 19 ? -59.812 26.734 42.844 1 24.5 19 ASN B CA 1
ATOM 1512 C C . ASN B 1 19 ? -59.469 25.562 41.938 1 24.5 19 ASN B C 1
ATOM 1514 O O . ASN B 1 19 ? -60.375 24.844 41.469 1 24.5 19 ASN B O 1
ATOM 1518 N N . VAL B 1 20 ? -58.688 25.75 40.906 1 23.09 20 VAL B N 1
ATOM 1519 C CA . VAL B 1 20 ? -58.438 24.719 39.938 1 23.09 20 VAL B CA 1
ATOM 1520 C C . VAL B 1 20 ? -57.938 23.438 40.625 1 23.09 20 VAL B C 1
ATOM 1522 O O . VAL B 1 20 ? -56.938 23.469 41.312 1 23.09 20 VAL B O 1
ATOM 1525 N N . ARG B 1 21 ? -58.875 22.578 41.031 1 22.94 21 ARG B N 1
ATOM 1526 C CA . ARG B 1 21 ? -58.656 21.25 41.625 1 22.94 21 ARG B CA 1
ATOM 1527 C C . ARG B 1 21 ? -57.562 20.5 40.875 1 22.94 21 ARG B C 1
ATOM 1529 O O . ARG B 1 21 ? -57.531 20.516 39.625 1 22.94 21 ARG B O 1
ATOM 1536 N N . LYS B 1 22 ? -56.5 20.234 41.562 1 24.06 22 LYS B N 1
ATOM 1537 C CA . LYS B 1 22 ? -55.281 19.5 41.281 1 24.06 22 LYS B CA 1
ATOM 1538 C C . LYS B 1 22 ? -55.562 18.078 40.844 1 24.06 22 LYS B C 1
ATOM 1540 O O . LYS B 1 22 ? -55.906 17.219 41.656 1 24.06 22 LYS B O 1
ATOM 1545 N N . TYR B 1 23 ? -56.5 17.953 39.844 1 23.2 23 TYR B N 1
ATOM 1546 C CA . TYR B 1 23 ? -56.719 16.547 39.5 1 23.2 23 TYR B CA 1
ATOM 1547 C C . TYR B 1 23 ? -55.406 15.789 39.375 1 23.2 23 TYR B C 1
ATOM 1549 O O . TYR B 1 23 ? -54.469 16.281 38.75 1 23.2 23 TYR B O 1
ATOM 1557 N N . ASP B 1 24 ? -55.156 14.984 40.406 1 25.84 24 ASP B N 1
ATOM 1558 C CA . ASP B 1 24 ? -54.094 14 40.656 1 25.84 24 ASP B CA 1
ATOM 1559 C C . ASP B 1 24 ? -53.906 13.102 39.438 1 25.84 24 ASP B C 1
ATOM 1561 O O . ASP B 1 24 ? -54.594 12.094 39.281 1 25.84 24 ASP B O 1
ATOM 1565 N N . LEU B 1 25 ? -54.094 13.656 38.25 1 27.23 25 LEU B N 1
ATOM 1566 C CA . LEU B 1 25 ? -54.094 12.773 37.094 1 27.23 25 LEU B CA 1
ATOM 1567 C C . LEU B 1 25 ? -52.844 11.914 37.062 1 27.23 25 LEU B C 1
ATOM 1569 O O . LEU B 1 25 ? -52.438 11.43 36 1 27.23 25 LEU B O 1
ATOM 1573 N N . PHE B 1 26 ? -52 11.844 38.156 1 30.16 26 PHE B N 1
ATOM 1574 C CA . PHE B 1 26 ? -50.75 11.156 37.875 1 30.16 26 PHE B CA 1
ATOM 1575 C C . PHE B 1 26 ? -51 9.688 37.562 1 30.16 26 PHE B C 1
ATOM 1577 O O . PHE B 1 26 ? -50.75 8.812 38.375 1 30.16 26 PHE B O 1
ATOM 1584 N N . GLY B 1 27 ? -52.25 9.375 37.219 1 25.36 27 GLY B N 1
ATOM 1585 C CA . GLY B 1 27 ? -52.406 7.938 37.344 1 25.36 27 GLY B CA 1
ATOM 1586 C C . GLY B 1 27 ? -51.219 7.16 36.75 1 25.36 27 GLY B C 1
ATOM 1587 O O . GLY B 1 27 ? -50.344 6.691 37.5 1 25.36 27 GLY B O 1
ATOM 1588 N N . LYS B 1 28 ? -51.562 6.016 35.938 1 26.14 28 LYS B N 1
ATOM 1589 C CA . LYS B 1 28 ? -51.125 4.637 35.719 1 26.14 28 LYS B CA 1
ATOM 1590 C C . LYS B 1 28 ? -49.969 4.574 34.75 1 26.14 28 LYS B C 1
ATOM 1592 O O . LYS B 1 28 ? -49.438 3.496 34.469 1 26.14 28 LYS B O 1
ATOM 1597 N N . LEU B 1 29 ? -49.844 5.492 33.719 1 29.11 29 LEU B N 1
ATOM 1598 C CA . LEU B 1 29 ? -49.469 4.793 32.5 1 29.11 29 LEU B CA 1
ATOM 1599 C C . LEU B 1 29 ? -48.219 3.982 32.688 1 29.11 29 LEU B C 1
ATOM 1601 O O . LEU B 1 29 ? -47.344 4.336 33.5 1 29.11 29 LEU B O 1
ATOM 1605 N N . GLY B 1 30 ? -47.875 2.906 31.578 1 28.78 30 GLY B N 1
ATOM 1606 C CA . GLY B 1 30 ? -47.438 1.609 31.094 1 28.78 30 GLY B CA 1
ATOM 1607 C C . GLY B 1 30 ? -45.938 1.493 30.969 1 28.78 30 GLY B C 1
ATOM 1608 O O . GLY B 1 30 ? -45.25 2.504 30.953 1 28.78 30 GLY B O 1
ATOM 1609 N N . ASN B 1 31 ? -45.469 0.202 31.141 1 31.89 31 ASN B N 1
ATOM 1610 C CA . ASN B 1 31 ? -44.156 -0.449 31.172 1 31.89 31 ASN B CA 1
ATOM 1611 C C . ASN B 1 31 ? -43.281 -0.017 30 1 31.89 31 ASN B C 1
ATOM 1613 O O . ASN B 1 31 ? -43.594 -0.32 28.844 1 31.89 31 ASN B O 1
ATOM 1617 N N . THR B 1 32 ? -42.906 1.196 29.938 1 32.12 32 THR B N 1
ATOM 1618 C CA . THR B 1 32 ? -42.031 1.538 28.828 1 32.12 32 THR B CA 1
ATOM 1619 C C . THR B 1 32 ? -40.906 0.523 28.688 1 32.12 32 THR B C 1
ATOM 1621 O O . THR B 1 32 ? -40.188 0.245 29.672 1 32.12 32 THR B O 1
ATOM 1624 N N . PRO B 1 33 ? -41.156 -0.422 27.734 1 36.09 33 PRO B N 1
ATOM 1625 C CA . PRO B 1 33 ? -40.125 -1.44 27.609 1 36.09 33 PRO B CA 1
ATOM 1626 C C . PRO B 1 33 ? -38.719 -0.849 27.641 1 36.09 33 PRO B C 1
ATOM 1628 O O . PRO B 1 33 ? -38.5 0.3 27.234 1 36.09 33 PRO B O 1
ATOM 1631 N N . LEU B 1 34 ? -37.969 -1.229 28.609 1 32.69 34 LEU B N 1
ATOM 1632 C CA . LEU B 1 34 ? -36.531 -0.989 28.797 1 32.69 34 LEU B CA 1
ATOM 1633 C C . LEU B 1 34 ? -35.812 -1.002 27.453 1 32.69 34 LEU B C 1
ATOM 1635 O O . LEU B 1 34 ? -35.844 -2.006 26.734 1 32.69 34 LEU B O 1
ATOM 1639 N N . LEU B 1 35 ? -35.906 0.108 26.766 1 30.61 35 LEU B N 1
ATOM 1640 C CA . LEU B 1 35 ? -35.031 0.184 25.609 1 30.61 35 LEU B CA 1
ATOM 1641 C C . LEU B 1 35 ? -33.656 -0.421 25.938 1 30.61 35 LEU B C 1
ATOM 1643 O O . LEU B 1 35 ? -32.969 0.065 26.844 1 30.61 35 LEU B O 1
ATOM 1647 N N . THR B 1 36 ? -33.594 -1.723 25.938 1 31.08 36 THR B N 1
ATOM 1648 C CA . THR B 1 36 ? -32.312 -2.385 26.016 1 31.08 36 THR B CA 1
ATOM 1649 C C . THR B 1 36 ? -31.25 -1.59 25.266 1 31.08 36 THR B C 1
ATOM 1651 O O . THR B 1 36 ? -31.469 -1.188 24.109 1 31.08 36 THR B O 1
ATOM 1654 N N . ARG B 1 37 ? -30.703 -0.658 25.891 1 29.84 37 ARG B N 1
ATOM 1655 C CA . ARG B 1 37 ? -29.469 -0.091 25.359 1 29.84 37 ARG B CA 1
ATOM 1656 C C . ARG B 1 37 ? -28.672 -1.138 24.578 1 29.84 37 ARG B C 1
ATOM 1658 O O . ARG B 1 37 ? -28.234 -2.141 25.156 1 29.84 37 ARG B O 1
ATOM 1665 N N . LYS B 1 38 ? -29.125 -1.425 23.406 1 28.95 38 LYS B N 1
ATOM 1666 C CA . LYS B 1 38 ? -28.234 -2.197 22.547 1 28.95 38 LYS B CA 1
ATOM 1667 C C . LYS B 1 38 ? -26.781 -1.728 22.703 1 28.95 38 LYS B C 1
ATOM 1669 O O . LYS B 1 38 ? -26.484 -0.55 22.5 1 28.95 38 LYS B O 1
ATOM 1674 N N . THR B 1 39 ? -26.109 -2.176 23.734 1 30.44 39 THR B N 1
ATOM 1675 C CA . THR B 1 39 ? -24.656 -2.078 23.734 1 30.44 39 THR B CA 1
ATOM 1676 C C . THR B 1 39 ? -24.109 -2.137 22.312 1 30.44 39 THR B C 1
ATOM 1678 O O . THR B 1 39 ? -24.312 -3.121 21.594 1 30.44 39 THR B O 1
ATOM 1681 N N . ILE B 1 40 ? -24.219 -1.133 21.625 1 30.61 40 ILE B N 1
ATOM 1682 C CA . ILE B 1 40 ? -23.438 -1.119 20.391 1 30.61 40 ILE B CA 1
ATOM 1683 C C . ILE B 1 40 ? -22.047 -1.715 20.656 1 30.61 40 ILE B C 1
ATOM 1685 O O . ILE B 1 40 ? -21.25 -1.138 21.406 1 30.61 40 ILE B O 1
ATOM 1689 N N . SER B 1 41 ? -21.953 -2.955 20.969 1 32.88 41 SER B N 1
ATOM 1690 C CA . SER B 1 41 ? -20.641 -3.605 20.906 1 32.88 41 SER B CA 1
ATOM 1691 C C . SER B 1 41 ? -19.75 -2.949 19.875 1 32.88 41 SER B C 1
ATOM 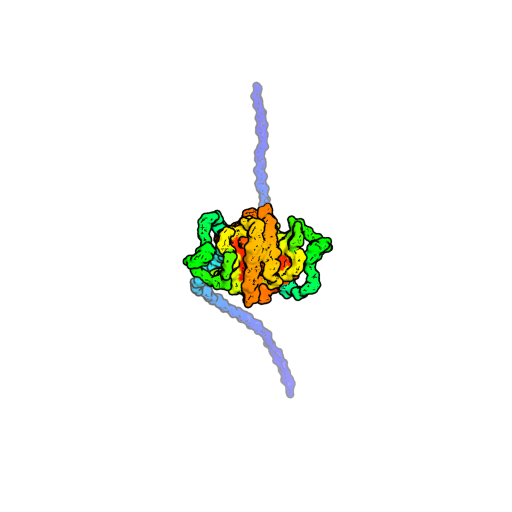1693 O O . SER B 1 41 ? -20.109 -2.842 18.703 1 32.88 41 SER B O 1
ATOM 1695 N N . ARG B 1 42 ? -19.062 -1.902 20.156 1 34.19 42 ARG B N 1
ATOM 1696 C CA . ARG B 1 42 ? -17.984 -1.41 19.312 1 34.19 42 ARG B CA 1
ATOM 1697 C C . ARG B 1 42 ? -17.359 -2.547 18.516 1 34.19 42 ARG B C 1
ATOM 1699 O O . ARG B 1 42 ? -16.703 -3.43 19.094 1 34.19 42 ARG B O 1
ATOM 1706 N N . HIS B 1 43 ? -17.953 -3.016 17.578 1 35.53 43 HIS B N 1
ATOM 1707 C CA . HIS B 1 43 ? -17.359 -3.912 16.594 1 35.53 43 HIS B CA 1
ATOM 1708 C C . HIS B 1 43 ? -15.898 -3.559 16.328 1 35.53 43 HIS B C 1
ATOM 1710 O O . HIS B 1 43 ? -15.609 -2.646 15.555 1 35.53 43 HIS B O 1
ATOM 1716 N N . PHE B 1 44 ? -15.008 -3.244 17.328 1 40.84 44 PHE B N 1
ATOM 1717 C CA . PHE B 1 44 ? -13.609 -3.426 16.953 1 40.84 44 PHE B CA 1
ATOM 1718 C C . PHE B 1 44 ? -13.477 -4.363 15.766 1 40.84 44 PHE B C 1
ATOM 1720 O O . PHE B 1 44 ? -14.008 -5.477 15.781 1 40.84 44 PHE B O 1
ATOM 1727 N N . SER B 1 45 ? -13.211 -3.807 14.609 1 52.22 45 SER B N 1
ATOM 1728 C CA . SER B 1 45 ? -13.242 -4.5 13.328 1 52.22 45 SER B CA 1
ATOM 1729 C C . SER B 1 45 ? -12.594 -5.875 13.422 1 52.22 45 SER B C 1
ATOM 1731 O O . SER B 1 45 ? -11.578 -6.035 14.102 1 52.22 45 SER B O 1
ATOM 1733 N N . ASP B 1 46 ? -13.297 -6.863 13.227 1 67.62 46 ASP B N 1
ATOM 1734 C CA . ASP B 1 46 ? -13.008 -8.289 13.133 1 67.62 46 ASP B CA 1
ATOM 1735 C C . ASP B 1 46 ? -11.625 -8.539 12.539 1 67.62 46 ASP B C 1
ATOM 1737 O O . ASP B 1 46 ? -10.906 -9.438 12.984 1 67.62 46 ASP B O 1
ATOM 1741 N N . GLU B 1 47 ? -11.062 -7.527 11.773 1 67.88 47 GLU B N 1
ATOM 1742 C CA . GLU B 1 47 ? -9.773 -7.762 11.125 1 67.88 47 GLU B CA 1
ATOM 1743 C C . GLU B 1 47 ? -8.617 -7.547 12.102 1 67.88 47 GLU B C 1
ATOM 1745 O O . GLU B 1 47 ? -7.633 -8.281 12.07 1 67.88 47 GLU B O 1
ATOM 1750 N N . VAL B 1 48 ? -8.711 -6.621 13.055 1 77.94 48 VAL B N 1
ATOM 1751 C CA . VAL B 1 48 ? -7.703 -6.328 14.062 1 77.94 48 VAL B CA 1
ATOM 1752 C C . VAL B 1 48 ? -7.59 -7.496 15.039 1 77.94 48 VAL B C 1
ATOM 1754 O O . VAL B 1 48 ? -6.488 -7.938 15.367 1 77.94 48 VAL B O 1
ATOM 1757 N N . GLU B 1 49 ? -8.75 -7.879 15.391 1 74.31 49 GLU B N 1
ATOM 1758 C CA . GLU B 1 49 ? -8.766 -9.031 16.297 1 74.31 49 GLU B CA 1
ATOM 1759 C C . GLU B 1 49 ? -8.203 -10.273 15.609 1 74.31 49 GLU B C 1
ATOM 1761 O O . GLU B 1 49 ? -7.449 -11.031 16.219 1 74.31 49 GLU B O 1
ATOM 1766 N N . LYS B 1 50 ? -8.609 -10.453 14.406 1 75.31 50 LYS B N 1
ATOM 1767 C CA . LYS B 1 50 ? -8.078 -11.578 13.641 1 75.31 50 LYS B CA 1
ATOM 1768 C C . LYS B 1 50 ? -6.559 -11.492 13.516 1 75.31 50 LYS B C 1
ATOM 1770 O O . LYS B 1 50 ? -5.859 -12.5 13.648 1 75.31 50 LYS B O 1
ATOM 1775 N N . ALA B 1 51 ? -6.012 -10.43 13.297 1 80.56 51 ALA B N 1
ATOM 1776 C CA . ALA B 1 51 ? -4.57 -10.227 13.164 1 80.56 51 ALA B CA 1
ATOM 1777 C C . ALA B 1 51 ? -3.85 -10.547 14.469 1 80.56 51 ALA B C 1
ATOM 1779 O O . ALA B 1 51 ? -2.775 -11.148 14.461 1 80.56 51 ALA B O 1
ATOM 1780 N N . ARG B 1 52 ? -4.449 -10.219 15.547 1 72.56 52 ARG B N 1
ATOM 1781 C CA . ARG B 1 52 ? -3.848 -10.461 16.844 1 72.56 52 ARG B CA 1
ATOM 1782 C C . ARG B 1 52 ? -3.822 -11.953 17.172 1 72.56 52 ARG B C 1
ATOM 1784 O O . ARG B 1 52 ? -2.92 -12.438 17.859 1 72.56 52 ARG B O 1
ATOM 1791 N N . ASN B 1 53 ? -4.887 -12.555 16.609 1 75.19 53 ASN B N 1
ATOM 1792 C CA . ASN B 1 53 ? -5.02 -13.977 16.891 1 75.19 53 ASN B CA 1
ATOM 1793 C C . ASN B 1 53 ? -4.316 -14.828 15.828 1 75.19 53 ASN B C 1
ATOM 1795 O O . ASN B 1 53 ? -4.023 -16 16.062 1 75.19 53 ASN B O 1
ATOM 1799 N N . ALA B 1 54 ? -4.176 -14.125 14.719 1 69.75 54 ALA B N 1
ATOM 1800 C CA . ALA B 1 54 ? -3.494 -14.859 13.664 1 69.75 54 ALA B CA 1
ATOM 1801 C C . ALA B 1 54 ? -2.057 -15.188 14.062 1 69.75 54 ALA B C 1
ATOM 1803 O O . ALA B 1 54 ? -1.35 -14.336 14.609 1 69.75 54 ALA B O 1
ATOM 1804 N N . GLN B 1 55 ? -1.738 -16.484 14.141 1 59.28 55 GLN B N 1
ATOM 1805 C CA . GLN B 1 55 ? -0.374 -16.938 14.398 1 59.28 55 GLN B CA 1
ATOM 1806 C C . GLN B 1 55 ? 0.327 -17.328 13.102 1 59.28 55 GLN B C 1
ATOM 1808 O O . GLN B 1 55 ? -0.194 -18.141 12.328 1 59.28 55 GLN B O 1
ATOM 1813 N N . PHE B 1 56 ? 1.342 -16.594 12.828 1 67.56 56 PHE B N 1
ATOM 1814 C CA . PHE B 1 56 ? 2.148 -17 11.688 1 67.56 56 PHE B CA 1
ATOM 1815 C C . PHE B 1 56 ? 2.777 -18.375 11.945 1 67.56 56 PHE B C 1
ATOM 1817 O O . PHE B 1 56 ? 3.457 -18.562 12.953 1 67.56 56 PHE B O 1
ATOM 1824 N N . SER B 1 57 ? 2.146 -19.312 11.273 1 71 57 SER B N 1
ATOM 1825 C CA . SER B 1 57 ? 2.852 -20.578 11.203 1 71 57 SER B CA 1
ATOM 1826 C C . SER B 1 57 ? 3.273 -20.906 9.773 1 71 57 SER B C 1
ATOM 1828 O O . SER B 1 57 ? 2.428 -21.031 8.883 1 71 57 SER B O 1
ATOM 1830 N N . PRO B 1 58 ? 4.527 -20.953 9.555 1 68.88 58 PRO B N 1
ATOM 1831 C CA . PRO B 1 58 ? 5.035 -21.188 8.195 1 68.88 58 PRO B CA 1
ATOM 1832 C C . PRO B 1 58 ? 4.43 -22.438 7.555 1 68.88 58 PRO B C 1
ATOM 1834 O O . PRO B 1 58 ? 4.367 -22.547 6.328 1 68.88 58 PRO B O 1
ATOM 1837 N N . GLU B 1 59 ? 3.959 -23.219 8.344 1 70.19 59 GLU B N 1
ATOM 1838 C CA . GLU B 1 59 ? 3.52 -24.5 7.809 1 70.19 59 GLU B CA 1
ATOM 1839 C C . GLU B 1 59 ? 2.018 -24.5 7.539 1 70.19 59 GLU B C 1
ATOM 1841 O O . GLU B 1 59 ? 1.513 -25.344 6.805 1 70.19 59 GLU B O 1
ATOM 1846 N N . SER B 1 60 ? 1.386 -23.531 8.008 1 82 60 SER B N 1
ATOM 1847 C CA . SER B 1 60 ? -0.068 -23.562 7.883 1 82 60 SER B CA 1
ATOM 1848 C C . SER B 1 60 ? -0.515 -23.078 6.504 1 82 60 SER B C 1
ATOM 1850 O O . SER B 1 60 ? 0.059 -22.141 5.957 1 82 60 SER B O 1
ATOM 1852 N N . VAL B 1 61 ? -1.34 -23.922 5.926 1 91.94 61 VAL B N 1
ATOM 1853 C CA . VAL B 1 61 ? -1.941 -23.562 4.645 1 91.94 61 VAL B CA 1
ATOM 1854 C C . VAL B 1 61 ? -2.959 -22.438 4.848 1 91.94 61 VAL B C 1
ATOM 1856 O O . VAL B 1 61 ? -3.836 -22.531 5.707 1 91.94 61 VAL B O 1
ATOM 1859 N N . THR B 1 62 ? -2.809 -21.391 4.152 1 94.88 62 THR B N 1
ATOM 1860 C CA . THR B 1 62 ? -3.738 -20.266 4.27 1 94.88 62 THR B CA 1
ATOM 1861 C C . THR B 1 62 ? -4.922 -20.438 3.326 1 94.88 62 THR B C 1
ATOM 1863 O O . THR B 1 62 ? -4.859 -21.234 2.385 1 94.88 62 THR B O 1
ATOM 1866 N N . ILE B 1 63 ? -5.977 -19.766 3.564 1 94.81 63 ILE B N 1
ATOM 1867 C CA . ILE B 1 63 ? -7.145 -19.766 2.688 1 94.81 63 ILE B CA 1
ATOM 1868 C C . ILE B 1 63 ? -6.738 -19.312 1.287 1 94.81 63 ILE B C 1
ATOM 1870 O O . ILE B 1 63 ? -7.289 -19.781 0.29 1 94.81 63 ILE B O 1
ATOM 1874 N N . PHE B 1 64 ? -5.738 -18.438 1.179 1 97.56 64 PHE B N 1
ATOM 1875 C CA . PHE B 1 64 ? -5.285 -17.938 -0.112 1 97.56 64 PHE B CA 1
ATOM 1876 C C . PHE B 1 64 ? -4.59 -19.031 -0.911 1 97.56 64 PHE B C 1
ATOM 1878 O O . PHE B 1 64 ? -4.734 -19.094 -2.133 1 97.56 64 PHE B O 1
ATOM 1885 N N . GLU B 1 65 ? -3.875 -19.875 -0.229 1 97 65 GLU B N 1
ATOM 1886 C CA . GLU B 1 65 ? -3.268 -21.016 -0.911 1 97 65 GLU B CA 1
ATOM 1887 C C . GLU B 1 65 ? -4.332 -21.953 -1.479 1 97 65 GLU B C 1
ATOM 1889 O O . GLU B 1 65 ? -4.156 -22.516 -2.561 1 97 65 GLU B O 1
ATOM 1894 N N . ARG B 1 66 ? -5.402 -22.109 -0.748 1 97.38 66 ARG B N 1
ATOM 1895 C CA . ARG B 1 66 ? -6.504 -22.938 -1.217 1 97.38 66 ARG B CA 1
ATOM 1896 C C . ARG B 1 66 ? -7.184 -22.312 -2.43 1 97.38 66 ARG B C 1
ATOM 1898 O O . ARG B 1 66 ? -7.621 -23.016 -3.338 1 97.38 66 ARG B O 1
ATOM 1905 N N . ILE B 1 67 ? -7.277 -21 -2.438 1 97.81 67 ILE B N 1
ATOM 1906 C CA . ILE B 1 67 ? -7.836 -20.297 -3.584 1 97.81 67 ILE B CA 1
ATOM 1907 C C . ILE B 1 67 ? -6.93 -20.484 -4.797 1 97.81 67 ILE B C 1
ATOM 1909 O O . ILE B 1 67 ? -7.406 -20.75 -5.902 1 97.81 67 ILE B O 1
ATOM 1913 N N . ILE B 1 68 ? -5.609 -20.391 -4.621 1 98.06 68 ILE B N 1
ATOM 1914 C CA . ILE B 1 68 ? -4.633 -20.547 -5.695 1 98.06 68 ILE B CA 1
ATOM 1915 C C . ILE B 1 68 ? -4.746 -21.938 -6.305 1 98.06 68 ILE B C 1
ATOM 1917 O O . ILE B 1 68 ? -4.68 -22.094 -7.523 1 98.06 68 ILE B O 1
ATOM 1921 N N . LYS B 1 69 ? -4.996 -22.891 -5.492 1 97.31 69 LYS B N 1
ATOM 1922 C CA . LYS B 1 69 ? -5.094 -24.281 -5.914 1 97.31 69 LYS B CA 1
ATOM 1923 C C . LYS B 1 69 ? -6.5 -24.609 -6.406 1 97.31 69 LYS B C 1
ATOM 1925 O O . LYS B 1 69 ? -6.781 -25.75 -6.773 1 97.31 69 LYS B O 1
ATOM 1930 N N . LYS B 1 70 ? -7.398 -23.688 -6.336 1 97.62 70 LYS B N 1
ATOM 1931 C CA . LYS B 1 70 ? -8.773 -23.812 -6.797 1 97.62 70 LYS B CA 1
ATOM 1932 C C . LYS B 1 70 ? -9.531 -24.859 -5.973 1 97.62 70 LYS B C 1
ATOM 1934 O O . LYS B 1 70 ? -10.383 -25.578 -6.5 1 97.62 70 LYS B O 1
ATOM 1939 N N . GLU B 1 71 ? -9.141 -24.938 -4.707 1 97.31 71 GLU B N 1
ATOM 1940 C CA . GLU B 1 71 ? -9.812 -25.859 -3.791 1 97.31 71 GLU B CA 1
ATOM 1941 C C . GLU B 1 71 ? -11.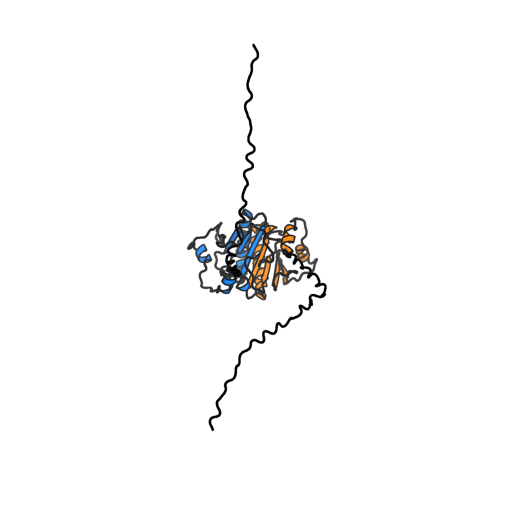078 -25.234 -3.213 1 97.31 71 GLU B C 1
ATOM 1943 O O . GLU B 1 71 ? -11.961 -25.938 -2.732 1 97.31 71 GLU B O 1
ATOM 1948 N N . ILE B 1 72 ? -11.109 -23.938 -3.117 1 96.5 72 ILE B N 1
ATOM 1949 C CA . ILE B 1 72 ? -12.297 -23.203 -2.678 1 96.5 72 ILE B CA 1
ATOM 1950 C C . ILE B 1 72 ? -12.648 -22.125 -3.703 1 96.5 72 ILE B C 1
ATOM 1952 O O . ILE B 1 72 ? -11.773 -21.609 -4.398 1 96.5 72 ILE B O 1
ATOM 1956 N N . PRO B 1 73 ? -13.945 -21.828 -3.729 1 97 73 PRO B N 1
ATOM 1957 C CA . PRO B 1 73 ? -14.352 -20.812 -4.707 1 97 73 PRO B CA 1
ATOM 1958 C C . PRO B 1 73 ? -13.922 -19.406 -4.312 1 97 73 PRO B C 1
ATOM 1960 O O . PRO B 1 73 ? -13.867 -19.078 -3.121 1 97 73 PRO B O 1
ATOM 1963 N N . ALA B 1 74 ? -13.633 -18.578 -5.238 1 97.94 74 ALA B N 1
ATOM 1964 C CA . ALA B 1 74 ? -13.352 -17.156 -5.113 1 97.94 74 ALA B CA 1
ATOM 1965 C C . ALA B 1 74 ? -13.758 -16.406 -6.379 1 97.94 74 ALA B C 1
ATOM 1967 O O . ALA B 1 74 ? -13.805 -16.984 -7.465 1 97.94 74 ALA B O 1
ATOM 1968 N N . ASP B 1 75 ? -14.125 -15.203 -6.242 1 98.44 75 ASP B N 1
ATOM 1969 C CA . ASP B 1 75 ? -14.406 -14.352 -7.398 1 98.44 75 ASP B CA 1
ATOM 1970 C C . ASP B 1 75 ? -13.109 -13.82 -8.016 1 98.44 75 ASP B C 1
ATOM 1972 O O . ASP B 1 75 ? -12.711 -12.688 -7.746 1 98.44 75 ASP B O 1
ATOM 1976 N N . ILE B 1 76 ? -12.523 -14.648 -8.852 1 98.75 76 ILE B N 1
ATOM 1977 C CA . ILE B 1 76 ? -11.227 -14.336 -9.453 1 98.75 76 ILE B CA 1
ATOM 1978 C C . ILE B 1 76 ? -11.422 -13.359 -10.617 1 98.75 76 ILE B C 1
ATOM 1980 O O . ILE B 1 76 ? -12.234 -13.602 -11.508 1 98.75 76 ILE B O 1
ATOM 1984 N N . ILE B 1 77 ? -10.617 -12.32 -10.586 1 98.81 77 ILE B N 1
ATOM 1985 C CA . ILE B 1 77 ? -10.82 -11.297 -11.609 1 98.81 77 ILE B CA 1
ATOM 1986 C C . ILE B 1 77 ? -9.586 -11.219 -12.508 1 98.81 77 ILE B C 1
ATOM 1988 O O . ILE B 1 77 ? -9.594 -10.539 -13.531 1 98.81 77 ILE B O 1
ATOM 1992 N N . PHE B 1 78 ? -8.531 -11.859 -12.148 1 98.88 78 PHE B N 1
ATOM 1993 C CA . PHE B 1 78 ? -7.305 -11.875 -12.938 1 98.88 78 PHE B CA 1
ATOM 1994 C C . PHE B 1 78 ? -6.387 -13.008 -12.492 1 98.88 78 PHE B C 1
ATOM 1996 O O . PHE B 1 78 ? -6.312 -13.312 -11.297 1 98.88 78 PHE B O 1
ATOM 2003 N N . GLU B 1 79 ? -5.691 -13.594 -13.375 1 98.81 79 GLU B N 1
ATOM 2004 C CA . GLU B 1 79 ? -4.684 -14.602 -13.055 1 98.81 79 GLU B CA 1
ATOM 2005 C C . GLU B 1 79 ? -3.605 -14.664 -14.133 1 98.81 79 GLU B C 1
ATOM 2007 O O . GLU B 1 79 ? -3.908 -14.602 -15.328 1 98.81 79 GLU B O 1
ATOM 2012 N N . ASP B 1 80 ? -2.359 -14.711 -13.75 1 98.69 80 ASP B N 1
ATOM 2013 C CA . ASP B 1 80 ? -1.251 -15.062 -14.633 1 98.69 80 ASP B CA 1
ATOM 2014 C C . ASP B 1 80 ? -0.27 -16 -13.93 1 98.69 80 ASP B C 1
ATOM 2016 O O . ASP B 1 80 ? -0.62 -16.641 -12.945 1 98.69 80 ASP B O 1
ATOM 2020 N N . ASP B 1 81 ? 0.909 -16.172 -14.398 1 98.44 81 ASP B N 1
ATOM 2021 C CA . ASP B 1 81 ? 1.849 -17.141 -13.859 1 98.44 81 ASP B CA 1
ATOM 2022 C C . ASP B 1 81 ? 2.375 -16.703 -12.492 1 98.44 81 ASP B C 1
ATOM 2024 O O . ASP B 1 81 ? 2.801 -17.531 -11.688 1 98.44 81 ASP B O 1
ATOM 2028 N N . LEU B 1 82 ? 2.244 -15.43 -12.172 1 98.81 82 LEU B N 1
ATOM 2029 C CA . LEU B 1 82 ? 2.928 -14.898 -11 1 98.81 82 LEU B CA 1
ATOM 2030 C C . LEU B 1 82 ? 1.932 -14.562 -9.898 1 98.81 82 LEU B C 1
ATOM 2032 O O . LEU B 1 82 ? 2.271 -14.609 -8.719 1 98.81 82 LEU B O 1
ATOM 2036 N N . CYS B 1 83 ? 0.683 -14.172 -10.32 1 98.81 83 CYS B N 1
ATOM 2037 C CA . CYS B 1 83 ? -0.2 -13.664 -9.273 1 98.81 83 CYS B CA 1
ATOM 2038 C C . CYS B 1 83 ? -1.658 -13.969 -9.594 1 98.81 83 CYS B C 1
ATOM 2040 O O . CYS B 1 83 ? -1.969 -14.461 -10.68 1 98.81 83 CYS B O 1
ATOM 2042 N N . LEU B 1 84 ? -2.475 -13.914 -8.625 1 98.88 84 LEU B N 1
ATOM 2043 C CA . LEU B 1 84 ? -3.926 -14.07 -8.648 1 98.88 84 LEU B CA 1
ATOM 2044 C C . LEU B 1 84 ? -4.609 -12.867 -8.008 1 98.88 84 LEU B C 1
ATOM 2046 O O . LEU B 1 84 ? -4.129 -12.336 -7.008 1 98.88 84 LEU B O 1
ATOM 2050 N N . ALA B 1 85 ? -5.734 -12.375 -8.625 1 98.94 85 ALA B N 1
ATOM 2051 C CA . ALA B 1 85 ? -6.547 -11.312 -8.023 1 98.94 85 ALA B CA 1
ATOM 2052 C C . ALA B 1 85 ? -7.996 -11.766 -7.871 1 98.94 85 ALA B C 1
ATOM 2054 O 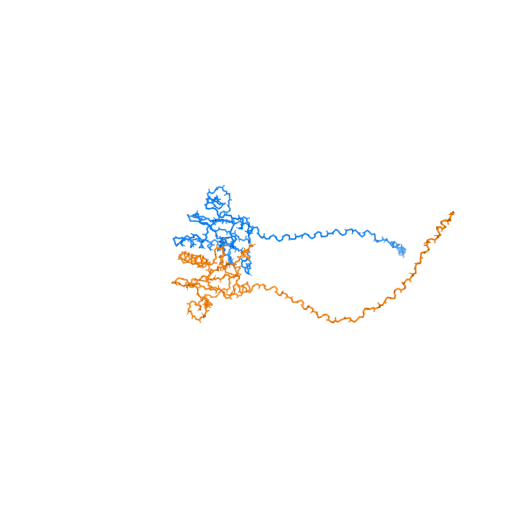O . ALA B 1 85 ? -8.547 -12.414 -8.758 1 98.94 85 ALA B O 1
ATOM 2055 N N . PHE B 1 86 ? -8.562 -11.422 -6.746 1 98.88 86 PHE B N 1
ATOM 2056 C CA . PHE B 1 86 ? -9.945 -11.812 -6.477 1 98.88 86 PHE B CA 1
ATOM 2057 C C . PHE B 1 86 ? -10.617 -10.812 -5.551 1 98.88 86 PHE B C 1
ATOM 2059 O O . PHE B 1 86 ? -9.945 -10.078 -4.82 1 98.88 86 PHE B O 1
ATOM 2066 N N . ARG B 1 87 ? -11.875 -10.766 -5.598 1 98.75 87 ARG B N 1
ATOM 2067 C CA . ARG B 1 87 ? -12.625 -9.812 -4.781 1 98.75 87 ARG B CA 1
ATOM 2068 C C . ARG B 1 87 ? -12.711 -10.289 -3.334 1 98.75 87 ARG B C 1
ATOM 2070 O O . ARG B 1 87 ? -12.922 -11.477 -3.078 1 98.75 87 ARG B O 1
ATOM 2077 N N . ASP B 1 88 ? -12.516 -9.406 -2.457 1 98.06 88 ASP B N 1
ATOM 2078 C CA . ASP B 1 88 ? -12.641 -9.734 -1.04 1 98.06 88 ASP B CA 1
ATOM 2079 C C . ASP B 1 88 ? -14.086 -10.07 -0.684 1 98.06 88 ASP B C 1
ATOM 2081 O O . ASP B 1 88 ? -15.016 -9.406 -1.135 1 98.06 88 ASP B O 1
ATOM 2085 N N . VAL B 1 89 ? -14.305 -11.008 0.108 1 96.38 89 VAL B N 1
ATOM 2086 C CA . VAL B 1 89 ? -15.641 -11.469 0.445 1 96.38 89 VAL B CA 1
ATOM 2087 C C . VAL B 1 89 ? -16.25 -10.57 1.521 1 96.38 89 VAL B C 1
ATOM 2089 O O . VAL B 1 89 ? -17.453 -10.594 1.75 1 96.38 89 VAL B O 1
ATOM 2092 N N . ASN B 1 90 ? -15.438 -9.828 2.27 1 96.25 90 ASN B N 1
ATOM 2093 C CA . ASN B 1 90 ? -15.859 -8.836 3.25 1 96.25 90 ASN B CA 1
ATOM 2094 C C . ASN B 1 90 ? -15.391 -7.434 2.873 1 96.25 90 ASN B C 1
ATOM 2096 O O . ASN B 1 90 ? -14.562 -6.848 3.568 1 96.25 90 ASN B O 1
ATOM 2100 N N . PRO B 1 91 ? -15.945 -6.91 1.872 1 98.38 91 PRO B N 1
ATOM 2101 C CA . PRO B 1 91 ? -15.422 -5.66 1.318 1 98.38 91 PRO B CA 1
ATOM 2102 C C . PRO B 1 91 ? -15.531 -4.492 2.295 1 98.38 91 PRO B C 1
ATOM 2104 O O . PRO B 1 91 ? -16.547 -4.359 2.99 1 98.38 91 PRO B O 1
ATOM 2107 N N . GLN B 1 92 ? -14.5 -3.701 2.383 1 98.5 92 GLN B N 1
ATOM 2108 C CA . GLN B 1 92 ? -14.438 -2.51 3.223 1 98.5 92 GLN B CA 1
ATOM 2109 C C . GLN B 1 92 ? -14.68 -1.244 2.404 1 98.5 92 GLN B C 1
ATOM 2111 O O . GLN B 1 92 ? -14.547 -0.132 2.92 1 98.5 92 GLN B O 1
ATOM 2116 N N . ALA B 1 93 ? -14.977 -1.319 1.137 1 98.62 93 ALA B N 1
ATOM 2117 C CA . ALA B 1 93 ? -15.344 -0.297 0.16 1 98.62 93 ALA B CA 1
ATOM 2118 C C . ALA B 1 93 ? -16.172 -0.892 -0.969 1 98.62 93 ALA B C 1
ATOM 2120 O O . ALA B 1 93 ? -16.234 -2.113 -1.132 1 98.62 93 ALA B O 1
ATOM 2121 N N . PRO B 1 94 ? -16.891 -0.053 -1.737 1 98.62 94 PRO B N 1
ATOM 2122 C CA . PRO B 1 94 ? -17.703 -0.595 -2.826 1 98.62 94 PRO B CA 1
ATOM 2123 C C . PRO B 1 94 ? -16.906 -1.496 -3.768 1 98.62 94 PRO B C 1
ATOM 2125 O O . PRO B 1 94 ? -17.438 -2.504 -4.25 1 98.62 94 PRO B O 1
ATOM 2128 N N . THR B 1 95 ? -15.703 -1.145 -4.051 1 98.81 95 THR B N 1
ATOM 2129 C CA . THR B 1 95 ? -14.742 -2.004 -4.734 1 98.81 95 THR B CA 1
ATOM 2130 C C . THR B 1 95 ? -13.602 -2.389 -3.801 1 98.81 95 THR B C 1
ATOM 2132 O O . THR B 1 95 ? -12.977 -1.52 -3.188 1 98.81 95 THR B O 1
ATOM 2135 N N . HIS B 1 96 ? -13.406 -3.617 -3.586 1 98.88 96 HIS B N 1
ATOM 2136 C CA . HIS B 1 96 ? -12.328 -4.148 -2.754 1 98.88 96 HIS B CA 1
ATOM 2137 C C . HIS B 1 96 ? -11.844 -5.492 -3.281 1 98.88 96 HIS B C 1
ATOM 2139 O O . HIS B 1 96 ? -12.57 -6.484 -3.232 1 98.88 96 HIS B O 1
ATOM 2145 N N . PHE B 1 97 ? -10.664 -5.508 -3.826 1 98.94 97 PHE B N 1
ATOM 2146 C CA . PHE B 1 97 ? -10.086 -6.758 -4.305 1 98.94 97 PHE B CA 1
ATOM 2147 C C . PHE B 1 97 ? -8.648 -6.902 -3.834 1 98.94 97 PHE B C 1
ATOM 2149 O O . PHE B 1 97 ? -8.055 -5.945 -3.322 1 98.94 97 PHE B O 1
ATOM 2156 N N . LEU B 1 98 ? -8.133 -8.125 -3.945 1 98.94 98 LEU B N 1
ATOM 2157 C CA . LEU B 1 98 ? -6.785 -8.469 -3.512 1 98.94 98 LEU B CA 1
ATOM 2158 C C . LEU B 1 98 ? -5.945 -8.953 -4.688 1 98.94 98 LEU B C 1
ATOM 2160 O O . LEU B 1 98 ? -6.457 -9.641 -5.578 1 98.94 98 LEU B O 1
ATOM 2164 N N . VAL B 1 99 ? -4.703 -8.57 -4.727 1 98.94 99 VAL B N 1
ATOM 2165 C CA . VAL B 1 99 ? -3.699 -9.164 -5.605 1 98.94 99 VAL B CA 1
ATOM 2166 C C . VAL B 1 99 ? -2.664 -9.922 -4.77 1 98.94 99 VAL B C 1
ATOM 2168 O O . VAL B 1 99 ? -2.08 -9.359 -3.84 1 98.94 99 VAL B O 1
ATOM 2171 N N . ILE B 1 100 ? -2.449 -11.227 -5.066 1 98.94 100 ILE B N 1
ATOM 2172 C CA . ILE B 1 100 ? -1.561 -12.047 -4.254 1 98.94 100 ILE B CA 1
ATOM 2173 C C . ILE B 1 100 ? -0.562 -12.773 -5.156 1 98.94 100 ILE B C 1
ATOM 2175 O O . ILE B 1 100 ? -0.889 -13.141 -6.285 1 98.94 100 ILE B O 1
ATOM 2179 N N . PRO B 1 101 ? 0.679 -12.906 -4.703 1 98.94 101 PRO B N 1
ATOM 2180 C CA . PRO B 1 101 ? 1.591 -13.789 -5.43 1 98.94 101 PRO B CA 1
ATOM 2181 C C . PRO B 1 101 ? 1.19 -15.258 -5.32 1 98.94 101 PRO B C 1
ATOM 2183 O O . PRO B 1 101 ? 0.713 -15.703 -4.273 1 98.94 101 PRO B O 1
ATOM 2186 N N . LYS B 1 102 ? 1.345 -15.961 -6.391 1 98.62 102 LYS B N 1
ATOM 2187 C CA . LYS B 1 102 ? 1.12 -17.406 -6.328 1 98.62 102 LYS B CA 1
ATOM 2188 C C . LYS B 1 102 ? 2.188 -18.094 -5.48 1 98.62 102 LYS B C 1
ATOM 2190 O O . LYS B 1 102 ? 1.908 -19.094 -4.812 1 98.62 102 LYS B O 1
ATOM 2195 N N . ARG B 1 103 ? 3.418 -17.547 -5.566 1 97.62 103 ARG B N 1
ATOM 2196 C CA . ARG B 1 103 ? 4.453 -18.031 -4.656 1 97.62 103 ARG B CA 1
ATOM 2197 C C . ARG B 1 103 ? 4.121 -17.672 -3.211 1 97.62 103 ARG B C 1
ATOM 2199 O O . ARG B 1 103 ? 3.707 -16.547 -2.922 1 97.62 103 ARG B O 1
ATOM 2206 N N . LYS B 1 104 ? 4.34 -18.641 -2.359 1 96.31 104 LYS B N 1
ATOM 2207 C CA . LYS B 1 104 ? 4.031 -18.406 -0.95 1 96.31 104 LYS B CA 1
ATOM 2208 C C . LYS B 1 104 ? 5.051 -17.484 -0.306 1 96.31 104 LYS B C 1
ATOM 2210 O O . LYS B 1 104 ? 6.227 -17.828 -0.18 1 96.31 104 LYS B O 1
ATOM 2215 N N . ILE B 1 105 ? 4.68 -16.312 0.043 1 97.62 105 ILE B N 1
ATOM 2216 C CA . ILE B 1 105 ? 5.406 -15.359 0.864 1 97.62 105 ILE B CA 1
ATOM 2217 C C . ILE B 1 105 ? 4.508 -14.875 2.002 1 97.62 105 ILE B C 1
ATOM 2219 O O . ILE B 1 105 ? 3.451 -14.281 1.761 1 97.62 105 ILE B O 1
ATOM 2223 N N . ALA B 1 106 ? 4.887 -15.062 3.139 1 97.31 106 ALA B N 1
ATOM 2224 C CA . ALA B 1 106 ? 3.998 -14.844 4.277 1 97.31 106 ALA B CA 1
ATOM 2225 C C . ALA B 1 106 ? 3.721 -13.359 4.484 1 97.31 106 ALA B C 1
ATOM 2227 O O . ALA B 1 106 ? 2.6 -12.977 4.828 1 97.31 106 ALA B O 1
ATOM 2228 N N . MET B 1 107 ? 4.859 -12.555 4.32 1 98 107 MET B N 1
ATOM 2229 C CA . MET B 1 107 ? 4.816 -11.141 4.656 1 98 107 MET B CA 1
ATOM 2230 C C . MET B 1 107 ? 5.746 -10.336 3.748 1 98 107 MET B C 1
ATOM 2232 O O . MET B 1 107 ? 6.75 -10.859 3.264 1 98 107 MET B O 1
ATOM 2236 N N . LEU B 1 108 ? 5.371 -9.07 3.613 1 98.75 108 LEU B N 1
ATOM 2237 C CA . LEU B 1 108 ? 6.219 -8.18 2.832 1 98.75 108 LEU B CA 1
ATOM 2238 C C . LEU B 1 108 ? 7.633 -8.141 3.402 1 98.75 108 LEU B C 1
ATOM 2240 O O . LEU B 1 108 ? 8.609 -8.133 2.648 1 98.75 108 LEU B O 1
ATOM 2244 N N . GLU B 1 109 ? 7.766 -8.211 4.703 1 97.94 109 GLU B N 1
ATOM 2245 C CA . GLU B 1 109 ? 9.07 -8.102 5.352 1 97.94 109 GLU B CA 1
ATOM 2246 C C . GLU B 1 109 ? 9.938 -9.32 5.062 1 97.94 109 GLU B C 1
ATOM 2248 O O . GLU B 1 109 ? 11.148 -9.297 5.297 1 97.94 109 GLU B O 1
ATOM 2253 N N . LYS B 1 110 ? 9.359 -10.367 4.508 1 97.56 110 LYS B N 1
ATOM 2254 C CA . LYS B 1 110 ? 10.094 -11.594 4.223 1 97.56 110 LYS B CA 1
ATOM 2255 C C . LYS B 1 110 ? 10.594 -11.609 2.781 1 97.56 110 LYS B C 1
ATOM 2257 O O . LYS B 1 110 ? 11.297 -12.539 2.375 1 97.56 110 LYS B O 1
ATOM 2262 N N . CYS B 1 111 ? 10.234 -10.586 2.029 1 98.25 111 CYS B N 1
ATOM 2263 C CA . CYS B 1 111 ? 10.719 -10.484 0.656 1 98.25 111 CYS B CA 1
ATOM 2264 C C . CYS B 1 111 ? 12.219 -10.203 0.625 1 98.25 111 CYS B C 1
ATOM 2266 O O . CYS B 1 111 ? 12.742 -9.531 1.512 1 98.25 111 CYS B O 1
ATOM 2268 N N . GLU B 1 112 ? 12.859 -10.742 -0.361 1 98.06 112 GLU B N 1
ATOM 2269 C CA . GLU B 1 112 ? 14.281 -10.539 -0.625 1 98.06 112 GLU B CA 1
ATOM 2270 C C . GLU B 1 112 ? 14.492 -9.703 -1.883 1 98.06 112 GLU B C 1
ATOM 2272 O O . GLU B 1 112 ? 13.547 -9.43 -2.623 1 98.06 112 GLU B O 1
ATOM 2277 N N . ALA B 1 113 ? 15.727 -9.336 -2.078 1 98 113 ALA B N 1
ATOM 2278 C CA . ALA B 1 113 ? 16.047 -8.5 -3.236 1 98 113 ALA B CA 1
ATOM 2279 C C . ALA B 1 113 ? 15.617 -9.18 -4.535 1 98 113 ALA B C 1
ATOM 2281 O O . ALA B 1 113 ? 15.211 -8.508 -5.484 1 98 113 ALA B O 1
ATOM 2282 N N . SER B 1 114 ? 15.617 -10.469 -4.551 1 98.38 114 SER B N 1
ATOM 2283 C CA . SER B 1 114 ? 15.258 -11.234 -5.738 1 98.38 114 SER B CA 1
ATOM 2284 C C . SER B 1 114 ? 13.758 -11.188 -5.996 1 98.38 114 SER B C 1
ATOM 2286 O O . SER B 1 114 ? 13.297 -11.57 -7.07 1 98.38 114 SER B O 1
ATOM 2288 N N . ASP B 1 115 ? 12.984 -10.609 -5.039 1 98.62 115 ASP B N 1
ATOM 2289 C CA . ASP B 1 115 ? 11.531 -10.578 -5.156 1 98.62 115 ASP B CA 1
ATOM 2290 C C . ASP B 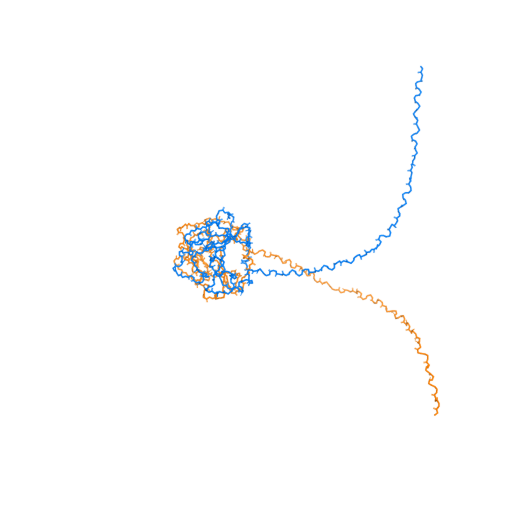1 115 ? 11.062 -9.242 -5.738 1 98.62 115 ASP B C 1
ATOM 2292 O O . ASP B 1 115 ? 9.859 -9.031 -5.918 1 98.62 115 ASP B O 1
ATOM 2296 N N . LYS B 1 116 ? 11.984 -8.367 -6.117 1 98.75 116 LYS B N 1
ATOM 2297 C CA . LYS B 1 116 ? 11.609 -7.031 -6.562 1 98.75 116 LYS B CA 1
ATOM 2298 C C . LYS B 1 116 ? 10.742 -7.082 -7.816 1 98.75 116 LYS B C 1
ATOM 2300 O O . LYS B 1 116 ? 9.758 -6.352 -7.926 1 98.75 116 LYS B O 1
ATOM 2305 N N . GLN B 1 117 ? 11.102 -7.961 -8.711 1 98.44 117 GLN B N 1
ATOM 2306 C CA . GLN B 1 117 ? 10.312 -8.07 -9.93 1 98.44 117 GLN B CA 1
ATOM 2307 C C . GLN B 1 117 ? 8.891 -8.539 -9.625 1 98.44 117 GLN B C 1
ATOM 2309 O O . GLN B 1 117 ? 7.926 -8.016 -10.195 1 98.44 117 GLN B O 1
ATOM 2314 N N . LEU B 1 118 ? 8.766 -9.492 -8.758 1 98.88 118 LEU B N 1
ATOM 2315 C CA . LEU B 1 118 ? 7.457 -9.984 -8.352 1 98.88 118 LEU B CA 1
ATOM 2316 C C . LEU B 1 118 ? 6.648 -8.891 -7.672 1 98.88 118 LEU B C 1
ATOM 2318 O O . LEU B 1 118 ? 5.473 -8.688 -7.988 1 98.88 118 LEU B O 1
ATOM 2322 N N . LEU B 1 119 ? 7.316 -8.141 -6.785 1 98.94 119 LEU B N 1
ATOM 2323 C CA . LEU B 1 119 ? 6.652 -7.051 -6.074 1 98.94 119 LEU B CA 1
ATOM 2324 C C . LEU B 1 119 ? 6.141 -5.996 -7.051 1 98.94 119 LEU B C 1
ATOM 2326 O O . LEU B 1 119 ? 5.012 -5.523 -6.926 1 98.94 119 LEU B O 1
ATOM 2330 N N . GLY B 1 120 ? 7 -5.629 -8.008 1 98.94 120 GLY B N 1
ATOM 2331 C CA . GLY B 1 120 ? 6.59 -4.68 -9.031 1 98.94 120 GLY B CA 1
ATOM 2332 C C . GLY B 1 120 ? 5.418 -5.168 -9.859 1 98.94 120 GLY B C 1
ATOM 2333 O O . GLY B 1 120 ? 4.516 -4.395 -10.188 1 98.94 120 GLY B O 1
ATOM 2334 N N . HIS B 1 121 ? 5.449 -6.48 -10.203 1 98.94 121 HIS B N 1
ATOM 2335 C CA . HIS B 1 121 ? 4.367 -7.086 -10.969 1 98.94 121 HIS B CA 1
ATOM 2336 C C . HIS B 1 121 ? 3.049 -7.035 -10.203 1 98.94 121 HIS B C 1
ATOM 2338 O O . HIS B 1 121 ? 2.004 -6.727 -10.773 1 98.94 121 HIS B O 1
ATOM 2344 N N . LEU B 1 122 ? 3.09 -7.316 -8.914 1 98.94 122 LEU B N 1
ATOM 2345 C CA . LEU B 1 122 ? 1.887 -7.281 -8.086 1 98.94 122 LEU B CA 1
ATOM 2346 C C . LEU B 1 122 ? 1.286 -5.879 -8.062 1 98.94 122 LEU B C 1
ATOM 2348 O O . LEU B 1 122 ? 0.086 -5.707 -8.289 1 98.94 122 LEU B O 1
ATOM 2352 N N . LEU B 1 123 ? 2.148 -4.867 -7.809 1 98.94 123 LEU B N 1
ATOM 2353 C CA . LEU B 1 123 ? 1.687 -3.486 -7.699 1 98.94 123 LEU B CA 1
ATOM 2354 C C . LEU B 1 123 ? 1.176 -2.975 -9.039 1 98.94 123 LEU B C 1
ATOM 2356 O O . LEU B 1 123 ? 0.146 -2.299 -9.102 1 98.94 123 LEU B O 1
ATOM 2360 N N . PHE B 1 124 ? 1.851 -3.34 -10.109 1 98.94 124 PHE B N 1
ATOM 2361 C CA . PHE B 1 124 ? 1.428 -2.938 -11.445 1 98.94 124 PHE B CA 1
ATOM 2362 C C . PHE B 1 124 ? 0.09 -3.572 -11.805 1 98.94 124 PHE B C 1
ATOM 2364 O O . PHE B 1 124 ? -0.788 -2.91 -12.359 1 98.94 124 PHE B O 1
ATOM 2371 N N . THR B 1 125 ? -0.088 -4.844 -11.484 1 98.94 125 THR B N 1
ATOM 2372 C CA . THR B 1 125 ? -1.342 -5.551 -11.719 1 98.94 125 THR B CA 1
ATOM 2373 C C . THR B 1 125 ? -2.486 -4.895 -10.953 1 98.94 125 THR B C 1
ATOM 2375 O O . THR B 1 125 ? -3.572 -4.695 -11.5 1 98.94 125 THR B O 1
ATOM 2378 N N . ALA B 1 126 ? -2.201 -4.512 -9.703 1 98.94 126 ALA B N 1
ATOM 2379 C CA . ALA B 1 126 ? -3.201 -3.814 -8.898 1 98.94 126 ALA B CA 1
ATOM 2380 C C . ALA B 1 126 ? -3.666 -2.537 -9.594 1 98.94 126 ALA B C 1
ATOM 2382 O O . ALA B 1 126 ? -4.867 -2.275 -9.688 1 98.94 126 ALA B O 1
ATOM 2383 N N . ALA B 1 127 ? -2.711 -1.806 -10.117 1 98.88 127 ALA B N 1
ATOM 2384 C CA . ALA B 1 127 ? -3.012 -0.536 -10.773 1 98.88 127 ALA B CA 1
ATOM 2385 C C . ALA B 1 127 ? -3.83 -0.755 -12.047 1 98.88 127 ALA B C 1
ATOM 2387 O O . ALA B 1 127 ? -4.805 -0.041 -12.289 1 98.88 127 ALA B O 1
ATOM 2388 N N . GLU B 1 128 ? -3.438 -1.729 -12.797 1 98.69 128 GLU B N 1
ATOM 2389 C CA . GLU B 1 128 ? -4.109 -2.008 -14.055 1 98.69 128 GLU B CA 1
ATOM 2390 C C . GLU B 1 128 ? -5.559 -2.43 -13.828 1 98.69 128 GLU B C 1
ATOM 2392 O O . GLU B 1 128 ? -6.457 -1.988 -14.547 1 98.69 128 GLU B O 1
ATOM 2397 N N . LEU B 1 129 ? -5.754 -3.234 -12.844 1 98.81 129 LEU B N 1
ATOM 2398 C CA . LEU B 1 129 ? -7.102 -3.713 -12.547 1 98.81 129 LEU B CA 1
ATOM 2399 C C . LEU B 1 129 ? -7.965 -2.59 -11.984 1 98.81 129 LEU B C 1
ATOM 2401 O O . LEU B 1 129 ? -9.164 -2.52 -12.273 1 98.81 129 LEU B O 1
ATOM 2405 N N . ALA B 1 130 ? -7.348 -1.717 -11.18 1 98.81 130 ALA B N 1
ATOM 2406 C CA . ALA B 1 130 ? -8.078 -0.595 -10.594 1 98.81 130 ALA B CA 1
ATOM 2407 C C . ALA B 1 130 ? -8.547 0.379 -11.672 1 98.81 130 ALA B C 1
ATOM 2409 O O . ALA B 1 130 ? -9.633 0.95 -11.578 1 98.81 130 ALA B O 1
ATOM 2410 N N . LYS B 1 131 ? -7.785 0.527 -12.703 1 95.94 131 LYS B N 1
ATOM 2411 C CA . LYS B 1 131 ? -8.062 1.457 -13.789 1 95.94 131 LYS B CA 1
ATOM 2412 C C . LYS B 1 131 ? -9.398 1.142 -14.453 1 95.94 131 LYS B C 1
ATOM 2414 O O . LYS B 1 131 ? -10.047 2.031 -15.016 1 95.94 131 LYS B O 1
ATOM 2419 N N . LYS B 1 132 ? -9.695 -0.039 -14.375 1 94.94 132 LYS B N 1
ATOM 2420 C CA . LYS B 1 132 ? -10.883 -0.483 -15.102 1 94.94 132 LYS B CA 1
ATOM 2421 C C . LYS B 1 132 ? -12.148 0.112 -14.492 1 94.94 132 LYS B C 1
ATOM 2423 O O . LYS B 1 132 ? -13.078 0.472 -15.219 1 94.94 132 LYS B O 1
ATOM 2428 N N . ASN B 1 133 ? -12.188 0.333 -13.125 1 94.75 133 ASN B N 1
ATOM 2429 C CA . ASN B 1 133 ? -13.461 0.728 -12.531 1 94.75 133 ASN B CA 1
ATOM 2430 C C . ASN B 1 133 ? -13.273 1.801 -11.461 1 94.75 133 ASN B C 1
ATOM 2432 O O . ASN B 1 133 ? -14.242 2.256 -10.852 1 94.75 133 ASN B O 1
ATOM 2436 N N . LEU B 1 134 ? -12.031 2.201 -11.242 1 98.12 134 LEU B N 1
ATOM 2437 C CA . LEU B 1 134 ? -11.773 3.172 -10.188 1 98.12 134 LEU B CA 1
ATOM 2438 C C . LEU B 1 134 ? -11.109 4.422 -10.75 1 98.12 134 LEU B C 1
ATOM 2440 O O . LEU B 1 134 ? -10.031 4.816 -10.297 1 98.12 134 LEU B O 1
ATOM 2444 N N . ARG B 1 135 ? -11.82 5.121 -11.555 1 95.06 135 ARG B N 1
ATOM 2445 C CA . ARG B 1 135 ? -11.281 6.223 -12.352 1 95.06 135 ARG B CA 1
ATOM 2446 C C . ARG B 1 135 ? -11.094 7.473 -11.492 1 95.06 135 ARG B C 1
ATOM 2448 O O . ARG B 1 135 ? -10.305 8.352 -11.836 1 95.06 135 ARG B O 1
ATOM 2455 N N . LYS B 1 136 ? -11.844 7.52 -10.375 1 96.88 136 LYS B N 1
ATOM 2456 C CA . LYS B 1 136 ? -11.758 8.719 -9.539 1 96.88 136 LYS B CA 1
ATOM 2457 C C . LYS B 1 136 ? -10.703 8.555 -8.453 1 96.88 136 LYS B C 1
ATOM 2459 O O . LYS B 1 136 ? -10.453 9.484 -7.684 1 96.88 136 LYS B O 1
ATOM 2464 N N . GLY B 1 137 ? -10.172 7.312 -8.328 1 98.25 137 GLY B N 1
ATOM 2465 C CA . GLY B 1 137 ? -9.125 7.07 -7.348 1 98.25 137 GLY B CA 1
ATOM 2466 C C . GLY B 1 137 ? -9.367 5.828 -6.516 1 98.25 137 GLY B C 1
ATOM 2467 O O . GLY B 1 137 ? -10.43 5.215 -6.594 1 98.25 137 GLY B O 1
ATOM 2468 N N . TYR B 1 138 ? -8.383 5.441 -5.82 1 98.88 138 TYR B N 1
ATOM 2469 C CA . TYR B 1 138 ? -8.398 4.25 -4.98 1 98.88 138 TYR B CA 1
ATOM 2470 C C . TYR B 1 138 ? -7.234 4.262 -3.996 1 98.88 138 TYR B C 1
ATOM 2472 O O . TYR B 1 138 ? -6.355 5.121 -4.074 1 98.88 138 TYR B O 1
ATOM 2480 N N . ARG B 1 139 ? -7.262 3.367 -3.033 1 98.94 139 ARG B N 1
ATOM 2481 C CA . ARG B 1 139 ? -6.199 3.176 -2.055 1 98.94 139 ARG B CA 1
ATOM 2482 C C . ARG B 1 139 ? -5.637 1.76 -2.125 1 98.94 139 ARG B C 1
ATOM 2484 O O . ARG B 1 139 ? -6.391 0.791 -2.213 1 98.94 139 ARG B O 1
ATOM 2491 N N . VAL B 1 140 ? -4.348 1.663 -2.191 1 99 140 VAL B N 1
ATOM 2492 C CA . VAL B 1 140 ? -3.641 0.392 -2.084 1 99 140 VAL B CA 1
ATOM 2493 C C . VAL B 1 140 ? -3.127 0.204 -0.658 1 99 140 VAL B C 1
ATOM 2495 O O . VAL B 1 140 ? -2.578 1.133 -0.062 1 99 140 VAL B O 1
ATOM 2498 N N . VAL B 1 141 ? -3.326 -0.993 -0.072 1 98.94 141 VAL B N 1
ATOM 2499 C CA . VAL B 1 141 ? -2.92 -1.249 1.306 1 98.94 141 VAL B CA 1
ATOM 2500 C C . VAL B 1 141 ? -2.23 -2.607 1.397 1 98.94 141 VAL B C 1
ATOM 2502 O O . VAL B 1 141 ? -2.688 -3.586 0.8 1 98.94 141 VAL B O 1
ATOM 2505 N N . ILE B 1 142 ? -1.142 -2.656 2.037 1 98.94 142 ILE B N 1
ATOM 2506 C CA . ILE B 1 142 ? -0.506 -3.896 2.469 1 98.94 142 ILE B CA 1
ATOM 2507 C C . ILE B 1 142 ? -0.363 -3.902 3.99 1 98.94 142 ILE B C 1
ATOM 2509 O O . ILE B 1 142 ? 0.302 -3.033 4.559 1 98.94 142 ILE B O 1
ATOM 2513 N N . ASN B 1 143 ? -1.017 -4.859 4.648 1 98.81 143 ASN B N 1
ATOM 2514 C CA . ASN B 1 143 ? -0.856 -5.082 6.082 1 98.81 143 ASN B CA 1
ATOM 2515 C C . ASN B 1 143 ? 0.249 -6.094 6.371 1 98.81 143 ASN B C 1
ATOM 2517 O O . ASN B 1 143 ? 0.266 -7.184 5.797 1 98.81 143 ASN B O 1
ATOM 2521 N N . ASN B 1 144 ? 1.184 -5.699 7.164 1 98.69 144 ASN B N 1
ATOM 2522 C CA . ASN B 1 144 ? 2.311 -6.566 7.488 1 98.69 144 ASN B CA 1
ATOM 2523 C C . ASN B 1 144 ? 2.418 -6.805 8.992 1 98.69 144 ASN B C 1
ATOM 2525 O O . ASN B 1 144 ? 2.605 -5.859 9.766 1 98.69 144 ASN B O 1
ATOM 2529 N N . GLY B 1 145 ? 2.217 -8.016 9.453 1 97.62 145 GLY B N 1
ATOM 2530 C CA . GLY B 1 145 ? 2.402 -8.359 10.852 1 97.62 145 GLY B CA 1
ATOM 2531 C C . GLY B 1 145 ? 1.22 -7.98 11.727 1 97.62 145 GLY B C 1
ATOM 2532 O O . GLY B 1 145 ? 0.228 -7.441 11.227 1 97.62 145 GLY B O 1
ATOM 2533 N N . VAL B 1 146 ? 1.34 -8.242 12.961 1 96.88 146 VAL B N 1
ATOM 2534 C CA . VAL B 1 146 ? 0.26 -8.109 13.938 1 96.88 146 VAL B CA 1
ATOM 2535 C C . VAL B 1 146 ? -0.171 -6.652 14.039 1 96.88 146 VAL B C 1
ATOM 2537 O O . VAL B 1 146 ? -1.354 -6.336 13.898 1 96.88 146 VAL B O 1
ATOM 2540 N N . GLU B 1 147 ? 0.743 -5.758 14.141 1 98 147 GLU B N 1
ATOM 2541 C CA . GLU B 1 147 ? 0.4 -4.352 14.328 1 98 147 GLU B CA 1
ATOM 2542 C C . GLU B 1 147 ? -0.1 -3.729 13.031 1 98 147 GLU B C 1
ATOM 2544 O O . GLU B 1 147 ? -0.776 -2.699 13.047 1 98 147 GLU B O 1
ATOM 2549 N N . GLY B 1 148 ? 0.224 -4.363 11.898 1 98.31 148 GLY B N 1
ATOM 2550 C CA . GLY B 1 148 ? -0.323 -3.926 10.625 1 98.31 148 GLY B CA 1
ATOM 2551 C C . GLY B 1 148 ? -1.731 -4.434 10.375 1 98.31 148 GLY B C 1
ATOM 2552 O O . GLY B 1 148 ? -2.381 -4.027 9.414 1 98.31 148 GLY B O 1
ATOM 2553 N N . SER B 1 149 ? -2.176 -5.363 11.25 1 98.12 149 SER B N 1
ATOM 2554 C CA . SER B 1 149 ? -3.496 -5.984 11.172 1 98.12 149 SER B CA 1
ATOM 2555 C C . SER B 1 149 ? -3.557 -7.012 10.047 1 98.12 149 SER B C 1
ATOM 2557 O O . SER B 1 149 ? -4.578 -7.133 9.367 1 98.12 149 SER B O 1
ATOM 2559 N N . GLN B 1 150 ? -2.457 -7.656 9.867 1 97.44 150 GLN B N 1
ATOM 2560 C CA . GLN B 1 150 ? -2.455 -8.766 8.914 1 97.44 150 GLN B CA 1
ATOM 2561 C C . GLN B 1 150 ? -3.154 -9.992 9.5 1 97.44 150 GLN B C 1
ATOM 2563 O O . GLN B 1 150 ? -2.729 -10.523 10.523 1 97.44 150 GLN B O 1
ATOM 2568 N N . SER B 1 151 ? -4.152 -10.469 8.766 1 94.88 151 SER B N 1
ATOM 2569 C CA . SER B 1 151 ? -4.93 -11.586 9.305 1 94.88 151 SER B CA 1
ATOM 2570 C C . SER B 1 151 ? -4.676 -12.867 8.523 1 94.88 151 SER B C 1
ATOM 2572 O O . SER B 1 151 ? -4.996 -13.961 8.992 1 94.88 151 SER B O 1
ATOM 2574 N N . VAL B 1 152 ? -4.242 -12.758 7.328 1 95.81 152 VAL B N 1
ATOM 2575 C CA . VAL B 1 152 ? -3.818 -13.891 6.512 1 95.81 152 VAL B CA 1
ATOM 2576 C C . VAL B 1 152 ? -2.332 -13.766 6.188 1 95.81 152 VAL B C 1
ATOM 2578 O O . VAL B 1 152 ? -1.895 -12.75 5.633 1 95.81 152 VAL B O 1
ATOM 2581 N N . TYR B 1 153 ? -1.642 -14.758 6.586 1 96.31 153 TYR B N 1
ATOM 2582 C CA . TYR B 1 153 ? -0.194 -14.672 6.43 1 96.31 153 TYR B CA 1
ATOM 2583 C C . TYR B 1 153 ? 0.245 -15.227 5.082 1 96.31 153 TYR B C 1
ATOM 2585 O O . TYR B 1 153 ? 0.954 -16.234 5.02 1 96.31 153 TYR B O 1
ATOM 2593 N N . HIS B 1 154 ? -0.173 -14.617 4.086 1 98.12 154 HIS B N 1
ATOM 2594 C CA . HIS B 1 154 ? 0.16 -14.633 2.666 1 98.12 154 HIS B CA 1
ATOM 2595 C C . HIS B 1 154 ? 0.151 -13.219 2.086 1 98.12 154 HIS B C 1
ATOM 2597 O O . HIS B 1 154 ? -0.874 -12.531 2.121 1 98.12 154 HIS B O 1
ATOM 2603 N N . LEU B 1 155 ? 1.309 -12.789 1.654 1 98.62 155 LEU B N 1
ATOM 2604 C CA . LEU B 1 155 ? 1.425 -11.422 1.151 1 98.62 155 LEU B CA 1
ATOM 2605 C C . LEU B 1 155 ? 0.276 -11.094 0.205 1 98.62 155 LEU B C 1
ATOM 2607 O O . LEU B 1 155 ? -0.054 -11.883 -0.679 1 98.62 155 LEU B O 1
ATOM 2611 N N . HIS B 1 156 ? -0.397 -9.969 0.437 1 98.75 156 HIS B N 1
ATOM 2612 C CA . HIS B 1 156 ? -1.471 -9.555 -0.46 1 98.75 156 HIS B CA 1
ATOM 2613 C C . HIS B 1 156 ? -1.635 -8.039 -0.46 1 98.75 156 HIS B C 1
ATOM 2615 O O . HIS B 1 156 ? -1.441 -7.391 0.57 1 98.75 156 HIS B O 1
ATOM 2621 N N . ILE B 1 157 ? -1.982 -7.539 -1.599 1 98.94 157 ILE B N 1
ATOM 2622 C CA . ILE B 1 157 ? -2.266 -6.129 -1.842 1 98.94 157 ILE B CA 1
ATOM 2623 C C . ILE B 1 157 ? -3.775 -5.902 -1.881 1 98.94 157 ILE B C 1
ATOM 2625 O O . ILE B 1 157 ? -4.473 -6.484 -2.715 1 98.94 157 ILE B O 1
ATOM 2629 N N . HIS B 1 158 ? -4.285 -5.066 -0.974 1 98.94 158 HIS B N 1
ATOM 2630 C CA . HIS B 1 158 ? -5.668 -4.613 -1.044 1 98.94 158 HIS B CA 1
ATOM 2631 C C . HIS B 1 158 ? -5.812 -3.422 -1.985 1 98.94 158 HIS B C 1
ATOM 2633 O O . HIS B 1 158 ? -5.004 -2.492 -1.946 1 98.94 158 HIS B O 1
ATOM 2639 N N . VAL B 1 159 ? -6.785 -3.43 -2.777 1 98.94 159 VAL B N 1
ATOM 2640 C CA . VAL B 1 159 ? -7.207 -2.258 -3.537 1 98.94 159 VAL B CA 1
ATOM 2641 C C . VAL B 1 159 ? -8.641 -1.884 -3.16 1 98.94 159 VAL B C 1
ATOM 2643 O O . VAL B 1 159 ? -9.555 -2.701 -3.285 1 98.94 159 VAL B O 1
ATOM 2646 N N . LEU B 1 160 ? -8.812 -0.693 -2.639 1 98.94 160 LEU B N 1
ATOM 2647 C CA . LEU B 1 160 ? -10.102 -0.211 -2.17 1 98.94 160 LEU B CA 1
ATOM 2648 C C . LEU B 1 160 ? -10.516 1.059 -2.908 1 98.94 160 LEU B C 1
ATOM 2650 O O . LEU B 1 160 ? -9.703 1.976 -3.07 1 98.94 160 LEU B O 1
ATOM 2654 N N . GLY B 1 161 ? -11.719 1.127 -3.398 1 98.75 161 GLY B N 1
ATOM 2655 C CA . GLY B 1 161 ? -12.203 2.309 -4.09 1 98.75 161 GLY B CA 1
ATOM 2656 C C . GLY B 1 161 ? -13.711 2.312 -4.266 1 98.75 161 GLY B C 1
ATOM 2657 O O . GLY B 1 161 ? -14.414 1.482 -3.682 1 98.75 161 GLY B O 1
ATOM 2658 N N . GLY B 1 162 ? -14.203 3.285 -4.984 1 98.5 162 GLY B N 1
ATOM 2659 C CA . GLY B 1 162 ? -15.633 3.463 -5.191 1 98.5 162 GLY B CA 1
ATOM 2660 C C . GLY B 1 162 ? -16.281 4.344 -4.145 1 98.5 162 GLY B C 1
ATOM 2661 O O . GLY B 1 162 ? -17.5 4.488 -4.121 1 98.5 162 GLY B O 1
ATOM 2662 N N . ARG B 1 163 ? -15.508 4.883 -3.301 1 98.12 163 ARG B N 1
ATOM 2663 C CA . ARG B 1 163 ? -15.883 5.887 -2.311 1 98.12 163 ARG B CA 1
ATOM 2664 C C . ARG B 1 163 ? -14.695 6.77 -1.95 1 98.12 163 ARG B C 1
ATOM 2666 O O . ARG B 1 163 ? -13.555 6.441 -2.27 1 98.12 163 ARG B O 1
ATOM 2673 N N . GLN B 1 164 ? -14.977 7.902 -1.284 1 98.12 164 GLN B N 1
ATOM 2674 C CA . GLN B 1 164 ? -13.898 8.742 -0.762 1 98.12 164 GLN B CA 1
ATOM 2675 C C . GLN B 1 164 ? -13.203 8.07 0.417 1 98.12 164 GLN B C 1
ATOM 2677 O O . GLN B 1 164 ? -13.812 7.844 1.463 1 98.12 164 GLN B O 1
ATOM 2682 N N . MET B 1 165 ? -11.961 7.766 0.205 1 98.5 165 MET B N 1
ATOM 2683 C CA . MET B 1 165 ? -11.188 7.215 1.315 1 98.5 165 MET B CA 1
ATOM 2684 C C . MET B 1 165 ? -10.875 8.289 2.35 1 98.5 165 MET B C 1
ATOM 2686 O O . MET B 1 165 ? -10.57 9.43 1.993 1 98.5 165 MET B O 1
ATOM 2690 N N . THR B 1 166 ? -10.93 7.852 3.611 1 97.81 166 THR B N 1
ATOM 2691 C CA . THR B 1 166 ? -10.633 8.82 4.664 1 97.81 166 THR B CA 1
ATOM 2692 C C . THR B 1 166 ? -9.195 8.664 5.152 1 97.81 166 THR B C 1
ATOM 2694 O O . THR B 1 166 ? -8.523 7.688 4.832 1 97.81 166 THR B O 1
ATOM 2697 N N . TRP B 1 167 ? -8.719 9.633 5.863 1 96.44 167 TRP B N 1
ATOM 2698 C CA . TRP B 1 167 ? -7.379 9.711 6.434 1 96.44 167 TRP B CA 1
ATOM 2699 C C . TRP B 1 167 ? -7.434 10.094 7.906 1 96.44 167 TRP B C 1
ATOM 2701 O O . TRP B 1 167 ? -8.211 10.969 8.305 1 96.44 167 TRP B O 1
ATOM 2711 N N . PRO B 1 168 ? -6.738 9.43 8.734 1 97.44 168 PRO B N 1
ATOM 2712 C CA . PRO B 1 168 ? -5.668 8.461 8.492 1 97.44 168 PRO B CA 1
ATOM 2713 C C . PRO B 1 168 ? -6.195 7.105 8.016 1 97.44 168 PRO B C 1
ATOM 2715 O O . PRO B 1 168 ? -7.398 6.844 8.109 1 97.44 168 PRO B O 1
ATOM 2718 N N . PRO B 1 169 ? -5.344 6.305 7.473 1 98.25 169 PRO B N 1
ATOM 2719 C CA . PRO B 1 169 ? -5.777 5.023 6.914 1 98.25 169 PRO B CA 1
ATOM 2720 C C . PRO B 1 169 ? -5.883 3.924 7.969 1 98.25 169 PRO B C 1
ATOM 2722 O O . PRO B 1 169 ? -5.359 2.826 7.777 1 98.25 169 PRO B O 1
ATOM 2725 N N . GLY B 1 170 ? -6.715 4.207 9.023 1 96.31 170 GLY B N 1
ATOM 2726 C CA . GLY B 1 170 ? -6.867 3.254 10.109 1 96.31 170 GLY B CA 1
ATOM 2727 C C . GLY B 1 170 ? -5.789 3.379 11.172 1 96.31 170 GLY B C 1
ATOM 2728 O O . GLY B 1 170 ? -4.762 4.023 10.945 1 96.31 170 GLY B O 1
#

Solvent-accessible surface area (backbone atoms only — not comparable to full-atom values): 20137 Å² total; per-residue (Å²): 138,89,85,80,82,83,85,80,87,87,76,90,86,84,75,84,81,80,80,79,76,79,75,82,77,74,70,79,81,69,82,72,75,74,76,69,74,72,72,76,68,75,71,68,40,67,49,38,56,38,4,67,67,43,70,91,46,94,80,61,82,48,74,63,57,34,44,74,69,63,75,44,92,72,58,67,76,48,74,63,96,57,34,42,25,31,49,48,92,77,54,83,39,84,37,30,33,35,37,28,55,67,65,92,41,50,36,63,74,71,59,53,82,88,41,22,57,58,48,4,47,48,54,50,49,49,31,58,60,40,58,73,77,30,81,58,13,26,32,37,38,34,51,26,44,46,23,19,29,24,54,61,72,48,40,49,38,37,40,35,19,74,50,76,36,45,54,60,57,60,135,81,84,75,78,76,82,73,88,84,73,85,79,80,70,77,76,77,77,72,76,76,73,77,72,75,70,74,91,78,82,69,73,72,74,69,72,71,70,73,68,76,69,68,38,67,49,36,55,39,4,66,66,43,70,89,47,95,79,59,82,49,73,66,57,35,43,74,69,63,73,44,93,72,58,66,77,48,74,62,96,58,34,42,26,31,50,50,92,77,55,83,38,84,36,32,32,35,37,27,56,67,64,91,39,49,36,63,75,72,58,52,83,87,40,22,57,57,47,3,47,48,54,49,50,48,32,59,60,40,58,74,77,31,83,60,13,26,31,39,38,33,50,25,44,45,24,18,28,24,53,61,72,48,39,47,38,36,39,36,18,74,50,75,35,46,53,59,55,60

Nearest PDB structures (foldseek):
  5km6-assembly1_A-2  TM=9.894E-01  e=1.093E-16  Homo sapiens
  6j65-assembly1_B  TM=9.626E-01  e=3.585E-16  Homo sapiens
  3omf-assembly1_A  TM=9.533E-01  e=1.204E-13  Entamoeba histolytica HM-1:IMSS
  3n1t-assembly2_E  TM=9.534E-01  e=1.452E-13  Escherichia coli
  3n1s-assembly3_I  TM=9.419E-01  e=9.374E-14  Escherichia coli

Organism: Ladona fulva (NCBI:txid123851)

Secondary structure (DSSP, 8-state):
---------------------------------------------HHHHHHHH----TTPPPHHHHHHTTSS---EEEE-SSEEEEE-SS-SSSEEEEEEESS----GGG--GGGHHHHHHHHHHHHHHHHTT-TT-EEEEEEETTTTT--SSS--EEEEESS---SS--/---------------------------------------------HHHHHHHH----TTPPPHHHHHHTTSS---EEEE-SSEEEEE-SS-SSSEEEEEEESS----GGG--GGGHHHHHHHHHHHHHHHHTT-TT-EEEEEEETTTTT--SSS--EEEEESS---SS--

Radius of gyration: 37.02 Å; Cα contacts (8 Å, |Δi|>4): 554; chains: 2; bounding box: 100×94×129 Å

Foldseek 3Di:
DDPCPPPDDPDDDCPPDPPPPPPPPPDDPPDPPDPPPPPPPPPPDPLLVLQQVADDDVPDDWVVLCVLVVVDDFAWDDDDPFWTKTFDPDAPAPGKMKIFTNDFAQFPVRDDPVCVVSVVVRVVVLVVVCVVPAVVDWDKDWQGHNVSSDNGRGTMIMIHHPDDDDPPND/DDPDPCVDDPDDDPVPPPPVPPPPVPDDDDDPDPPPPPPPPPCPDPLLVLQQPADDDVPDDWVVLCVLVVVDDFAWDDDDPFWTKTFDPDAPAPGKMKIFTNDFAQFPVRDDPVCVVSVVVSVVVLVVVCVVPAVVDWDKDWQGHNVSSDNGRGTMIMIHHPDDDDPPND

pLDDT: mean 77.26, std 30.42, range [20.16, 99.0]

Sequence (340 aa):
MPQKLEISNMARPLVRLLNVRKYDLFGKLGNTPLLTRKTISRHFSDEVEKARNAQFSPESVTIFERIIKKEIPADIIFEDDLCLAFRDVNPQAPTHFLVIPKRKIAMLEKCEASDKQLLGHLLFTAAELAKKNLRKGYRVVINNGVEGSQSVYHLHIHVLGGRQMTWPPGMPQKLEISNMARPLVRLLNVRKYDLFGKLGNTPLLTRKTISRHFSDEVEKARNAQFSPESVTIFERIIKKEIPADIIFEDDLCLAFRDVNPQAPTHFLVIPKRKIAMLEKCEASDKQLLGHLLFTAAELAKKNLRKGYRVVINNGVEGSQSVYHLHIHVLGGRQMTWPPG

InterPro domains:
  IPR001310 Histidine triad (HIT) protein [PR00332] (63-79)
  IPR001310 Histidine triad (HIT) protein [PR00332] (84-102)
  IPR001310 Histidine triad (HIT) protein [PR00332] (150-160)
  IPR001310 Histidine triad (HIT) protein [PTHR23089] (41-170)
  IPR011146 HIT-like domain [PF01230] (69-164)
  IPR011146 HIT-like domain [PS51084] (63-170)
  IPR019808 Histidine triad, conserved site [PS00892] (143-161)
  IPR036265 HIT-like superfamily [G3DSA:3.30.428.10] (42-170)
  IPR036265 HIT-like superfamily [SSF54197] (62-169)